Protein AF-A0A925MC62-F1 (afdb_monomer)

Sequence (345 aa):
RTHVVRLELSADTFALLRQARQVLDDEHGTSLSEDQLVAQLCHAVLDGAASGVPTGRAKFQVALTVCERCQQGWQHGAGAKVPIGKAAVERAMCDAQHIGSIDGDVPARAYQDISPSVARFVWHRDAGRCRVPGCRSSRGLELHHLVHRVDGGGHDASNIALLCSACHLSHHAGTLQITGTARQMEVVRRAHPHHRAPTSQVANTGPHVGTGHVQHEGTARAPMKEVTSPGATETTALLAHRDRARDESIARETMDHVANTGASDATAIAGGLVDLCGEATLALKQLGWRPAVAEAAARAATSALGANATLERVLVEALRRCPLPPGTASPASDRDRATQTRNHR

Foldseek 3Di:
DDDDDDDDDDPVRVVVLVVLQVVQCQQAQHRADPVRSVVQVVQVVQQVVQPDDPQLDASDDWDKDADPPPRWIWTDDPNDTHTDDPLVSLLCLFWDFDFPDPPDPDTDDTDTQQDSVLSVVQCVVQVCAALPPSHGDNTQKDKGFQQGVVNVTHNHNQRIHIHHPRQSSCCSVVQWRWHDTSVDIDIDGHDDPDPPDPPPCPPDPDDDPDPDDDDDDDDDDDDDDDDDDDDDDDDDDDDDDDDDDDDDDDDDDDDDDDDDDDDDDDDDDDDDDDPLLVVQLVVVVVVVDDSVLSNVLLVVLDVVVPDPDDSVSSNVSSVVSRDDDPPDDDPPDPPPPPPPPPDDD

pLDDT: mean 71.81, std 25.19, range [27.23, 97.81]

Secondary structure (DSSP, 8-state):
----------HHHHHHHHHHHHHHHHHHTSPPPHHHHHHHHHHHHHHHH--S---SS-SSPPPEEE-TTT--EEEEETTEEEEE-HHHHHHHHTS-EE---SSSSSPPPPEESS-HHHHHHHHHHTTTS--STT----SSEEEEESS-GGGT--S-GGGEEEEEHHHHHHHHTTSEEEEEETTEEEEEEPPP-----------------------------------PPP--------------------S-------------------S----HHHHHHHHHHHTT--HHHHHHHHHHHHHHHGGG--HHHHHHHHHHHSPPPTT---S-STTSSSSSSS---

Solvent-accessible surface area (backbone atoms only — not comparable to full-atom values): 22322 Å² total; per-residue (Å²): 112,88,82,91,83,87,82,92,67,55,74,68,58,48,51,50,51,53,52,52,48,50,56,52,20,62,34,48,61,44,84,65,52,75,68,45,47,53,49,51,56,52,29,53,53,48,49,65,71,39,88,68,78,89,73,52,61,60,67,59,83,81,58,70,49,68,41,87,86,79,62,52,29,27,38,62,54,97,93,41,76,45,73,48,39,66,57,59,48,57,59,50,60,52,62,36,69,46,50,68,60,87,88,51,100,59,84,44,82,66,48,53,80,56,48,72,68,42,38,35,49,35,38,59,76,43,67,60,27,26,68,55,88,64,30,64,38,69,49,50,58,42,56,38,50,48,45,44,64,92,78,68,34,62,70,48,53,56,30,32,41,39,26,21,52,60,60,46,49,31,33,68,70,64,39,29,46,63,41,67,33,61,88,56,65,44,76,48,76,49,80,69,80,74,81,71,68,81,77,76,80,71,80,84,74,79,87,79,89,70,88,78,78,87,79,88,82,84,88,87,84,86,84,87,83,90,83,86,80,87,84,86,84,88,85,83,87,86,88,84,88,85,82,92,84,88,89,86,85,88,90,82,90,89,87,87,88,85,84,85,84,81,90,86,84,84,90,85,91,78,77,93,71,77,59,51,44,61,52,36,21,52,53,35,39,75,74,67,41,57,66,73,55,20,48,52,19,15,48,54,20,45,69,72,53,46,97,82,57,48,60,67,57,30,41,58,49,12,58,73,60,45,80,74,68,95,83,73,79,74,99,78,70,87,80,73,75,80,75,80,82,82,83,87,130

Mean predicted aligned error: 20.32 Å

Structure (mmCIF, N/CA/C/O backbone):
data_AF-A0A925MC62-F1
#
_entry.id   AF-A0A925MC62-F1
#
loop_
_atom_site.group_PDB
_atom_site.id
_atom_site.type_symbol
_atom_site.label_atom_id
_atom_site.label_alt_id
_atom_site.label_comp_id
_atom_site.label_asym_id
_atom_site.label_entity_id
_atom_site.label_seq_id
_atom_site.pdbx_PDB_ins_code
_atom_site.Cartn_x
_atom_site.Cartn_y
_atom_site.Cartn_z
_atom_site.occupancy
_atom_site.B_iso_or_equiv
_atom_site.auth_seq_id
_atom_site.auth_comp_id
_atom_site.auth_asym_id
_atom_site.auth_atom_id
_atom_site.pdbx_PDB_model_num
ATOM 1 N N . ARG A 1 1 ? 0.341 -15.488 9.790 1.00 67.31 1 ARG A N 1
ATOM 2 C CA . ARG A 1 1 ? 0.165 -15.624 11.256 1.00 67.31 1 ARG A CA 1
ATOM 3 C C . ARG A 1 1 ? -0.453 -14.334 11.760 1.00 67.31 1 ARG A C 1
ATOM 5 O O . ARG A 1 1 ? -0.179 -13.304 11.164 1.00 67.31 1 ARG A O 1
ATOM 12 N N . THR A 1 2 ? -1.294 -14.399 12.782 1.00 80.44 2 THR A N 1
ATOM 13 C CA . THR A 1 2 ? -1.884 -13.222 13.428 1.00 80.44 2 THR A CA 1
ATOM 14 C C . THR A 1 2 ? -1.116 -12.906 14.709 1.00 80.44 2 THR A C 1
ATOM 16 O O . THR A 1 2 ? -0.583 -13.811 15.352 1.00 80.44 2 THR A O 1
ATOM 19 N N . HIS A 1 3 ? -1.049 -11.626 15.067 1.00 85.94 3 HIS A N 1
ATOM 20 C CA . HIS A 1 3 ? -0.477 -11.157 16.327 1.00 85.94 3 HIS A CA 1
ATOM 21 C C . HIS A 1 3 ? -1.593 -10.553 17.180 1.00 85.94 3 HIS A C 1
ATOM 23 O O . HIS A 1 3 ? -2.439 -9.829 16.662 1.00 85.94 3 HIS A O 1
ATOM 29 N N . VAL A 1 4 ? -1.610 -10.865 18.478 1.00 91.62 4 VAL A N 1
ATOM 30 C CA . VAL A 1 4 ? -2.573 -10.283 19.420 1.00 91.62 4 VAL A CA 1
ATOM 31 C C . VAL A 1 4 ? -1.917 -9.091 20.101 1.00 91.62 4 VAL A C 1
ATOM 33 O O . VAL A 1 4 ? -0.920 -9.253 20.801 1.00 91.62 4 VAL A O 1
ATOM 36 N N . VAL A 1 5 ? -2.495 -7.908 19.910 1.00 92.25 5 VAL A N 1
ATOM 37 C CA . VAL A 1 5 ? -2.100 -6.672 20.593 1.00 92.25 5 VAL A CA 1
ATOM 38 C C . VAL A 1 5 ? -3.200 -6.321 21.591 1.00 92.25 5 VAL A C 1
ATOM 40 O O . VAL A 1 5 ? -4.371 -6.264 21.221 1.00 92.25 5 VAL A O 1
ATOM 43 N N . ARG A 1 6 ? -2.842 -6.117 22.863 1.00 94.38 6 ARG A N 1
ATOM 44 C CA . ARG A 1 6 ? -3.762 -5.628 23.900 1.00 94.38 6 ARG A CA 1
ATOM 45 C C . ARG A 1 6 ? -3.372 -4.207 24.266 1.00 94.38 6 ARG A C 1
ATOM 47 O O . ARG A 1 6 ? -2.206 -3.955 24.553 1.00 94.38 6 ARG A O 1
ATOM 54 N N . LEU A 1 7 ? -4.350 -3.311 24.242 1.00 93.12 7 LEU A N 1
ATOM 55 C CA . LEU A 1 7 ? -4.182 -1.905 24.579 1.00 93.12 7 LEU A CA 1
ATOM 56 C C . LEU A 1 7 ? -5.097 -1.582 25.757 1.00 93.12 7 LEU A C 1
ATOM 58 O O . LEU A 1 7 ? -6.299 -1.836 25.690 1.00 93.12 7 LEU A O 1
ATOM 62 N N . GLU A 1 8 ? -4.531 -1.020 26.817 1.00 96.31 8 GLU A N 1
ATOM 63 C CA . GLU A 1 8 ? -5.298 -0.402 27.895 1.00 96.31 8 GLU A CA 1
ATOM 64 C C . GLU A 1 8 ? -5.402 1.088 27.581 1.00 96.31 8 GLU A C 1
ATOM 66 O O . GLU A 1 8 ? -4.396 1.792 27.514 1.00 96.31 8 GLU A O 1
ATOM 71 N N . LEU A 1 9 ? -6.619 1.546 27.292 1.00 96.56 9 LEU A N 1
ATOM 72 C CA . LEU A 1 9 ? -6.888 2.910 26.849 1.00 96.56 9 LEU A CA 1
ATOM 73 C C . LEU A 1 9 ? -7.711 3.638 27.906 1.00 96.56 9 LEU A C 1
ATOM 75 O O . LEU A 1 9 ? -8.645 3.073 28.478 1.00 96.56 9 LEU A O 1
ATOM 79 N N . SER A 1 10 ? -7.405 4.914 28.119 1.00 97.81 10 SER A N 1
ATOM 80 C CA . SER A 1 10 ? -8.285 5.809 28.863 1.00 97.81 10 SER A CA 1
ATOM 81 C C . SER A 1 10 ? -9.617 6.000 28.120 1.00 97.81 10 SER A C 1
ATOM 83 O O . SER A 1 10 ? -9.710 5.789 26.906 1.00 97.81 10 SER A O 1
ATOM 85 N N . ALA A 1 11 ? -10.672 6.394 28.839 1.00 97.06 11 ALA A N 1
ATOM 86 C CA . ALA A 1 11 ? -12.019 6.509 28.270 1.00 97.06 11 ALA A CA 1
ATOM 87 C C . ALA A 1 11 ? -12.104 7.518 27.107 1.00 97.06 11 ALA A C 1
ATOM 89 O O . ALA A 1 11 ? -12.778 7.263 26.109 1.00 97.06 11 ALA A O 1
ATOM 90 N N . ASP A 1 12 ? -11.388 8.636 27.209 1.00 97.31 12 ASP A N 1
ATOM 91 C CA . ASP A 1 12 ? -11.260 9.658 26.169 1.00 97.31 12 ASP A CA 1
ATOM 92 C C . ASP A 1 12 ? -10.512 9.130 24.934 1.00 97.31 12 ASP A C 1
ATOM 94 O O . ASP A 1 12 ? -10.993 9.283 23.810 1.00 97.31 12 ASP A O 1
ATOM 98 N N . THR A 1 13 ? -9.407 8.404 25.126 1.00 97.00 13 THR A N 1
ATOM 99 C CA . THR A 1 13 ? -8.671 7.768 24.019 1.00 97.00 13 THR A CA 1
ATOM 100 C C . THR A 1 13 ? -9.518 6.702 23.319 1.00 97.00 13 THR A C 1
ATOM 102 O O . THR A 1 13 ? -9.528 6.609 22.091 1.00 97.00 13 THR A O 1
ATOM 105 N N . PHE A 1 14 ? -10.285 5.916 24.077 1.00 96.38 14 PHE A N 1
ATOM 106 C CA . PHE A 1 14 ? -11.211 4.935 23.513 1.00 96.38 14 PHE A CA 1
ATOM 107 C C . PHE A 1 14 ? -12.331 5.598 22.696 1.00 96.38 14 PHE A C 1
ATOM 109 O O . PHE A 1 14 ? -12.690 5.103 21.624 1.00 96.38 14 PHE A O 1
ATOM 116 N N . ALA A 1 15 ? -12.856 6.741 23.147 1.00 95.88 15 ALA A N 1
ATOM 117 C CA . ALA A 1 15 ? -13.833 7.514 22.381 1.00 95.88 15 ALA A CA 1
ATOM 118 C C . ALA A 1 15 ? -13.247 8.014 21.048 1.00 95.88 15 ALA A C 1
ATOM 120 O O . ALA A 1 15 ? -13.898 7.876 20.008 1.00 95.88 15 ALA A O 1
ATOM 121 N N . LEU A 1 16 ? -12.003 8.507 21.052 1.00 96.81 16 LEU A N 1
ATOM 122 C CA . LEU A 1 16 ? -11.292 8.909 19.833 1.00 96.81 16 LEU A CA 1
ATOM 123 C C . LEU A 1 16 ? -11.085 7.733 18.870 1.00 96.81 16 LEU A C 1
ATOM 125 O O . LEU A 1 16 ? -11.327 7.877 17.673 1.00 96.81 16 LEU A O 1
ATOM 129 N N . LEU A 1 17 ? -10.710 6.550 19.371 1.00 95.81 17 LEU A N 1
ATOM 130 C CA . LEU A 1 17 ? -10.569 5.347 18.542 1.00 95.81 17 LEU A CA 1
ATOM 131 C C . LEU A 1 17 ? -11.886 4.988 17.834 1.00 95.81 17 LEU A C 1
ATOM 133 O O . LEU A 1 17 ? -11.882 4.657 16.647 1.00 95.81 17 LEU A O 1
ATOM 137 N N . ARG A 1 18 ? -13.025 5.097 18.530 1.00 95.62 18 ARG A N 1
ATOM 138 C CA . ARG A 1 18 ? -14.351 4.852 17.938 1.00 95.62 18 ARG A CA 1
ATOM 139 C C . ARG A 1 18 ? -14.706 5.873 16.857 1.00 95.62 18 ARG A C 1
ATOM 141 O O . ARG A 1 18 ? -15.256 5.490 15.828 1.00 95.62 18 ARG A O 1
ATOM 148 N N . GLN A 1 19 ? -14.381 7.148 17.067 1.00 94.38 19 GLN A N 1
ATOM 149 C CA . GLN A 1 19 ? -14.577 8.190 16.054 1.00 94.38 19 GLN A CA 1
ATOM 150 C C . GLN A 1 19 ? -13.697 7.944 14.822 1.00 94.38 19 GLN A C 1
ATOM 152 O O . GLN A 1 19 ? -14.189 7.997 13.697 1.00 94.38 19 GLN A O 1
ATOM 157 N N . ALA A 1 20 ? -12.420 7.607 15.025 1.00 94.31 20 ALA A N 1
ATOM 158 C CA . ALA A 1 20 ? -11.501 7.283 13.939 1.00 94.31 20 ALA A CA 1
ATOM 159 C C . ALA A 1 20 ? -11.984 6.069 13.130 1.00 94.31 20 ALA A C 1
ATOM 161 O O . ALA A 1 20 ? -11.957 6.097 11.900 1.00 94.31 20 ALA A O 1
ATOM 162 N N . ARG A 1 21 ? -12.494 5.033 13.808 1.00 95.44 21 ARG A N 1
ATOM 163 C CA . ARG A 1 21 ? -13.116 3.875 13.157 1.00 95.44 21 ARG A CA 1
ATOM 164 C C . ARG A 1 21 ? -14.296 4.279 12.280 1.00 95.44 21 ARG A C 1
ATOM 166 O O . ARG A 1 21 ? -14.333 3.857 11.133 1.00 95.44 21 ARG A O 1
ATOM 173 N N . GLN A 1 22 ? -15.213 5.104 12.787 1.00 93.56 22 GLN A N 1
ATOM 174 C CA . GLN A 1 22 ? -16.370 5.564 12.014 1.00 93.56 22 GLN A CA 1
ATOM 175 C C . GLN A 1 22 ? -15.934 6.266 10.721 1.00 93.56 22 GLN A C 1
ATOM 177 O O . GLN A 1 22 ? -16.396 5.910 9.643 1.00 93.56 22 GLN A O 1
ATOM 182 N N . VAL A 1 23 ? -14.978 7.196 10.817 1.00 93.75 23 VAL A N 1
ATOM 183 C CA . VAL A 1 23 ? -14.439 7.912 9.650 1.00 93.75 23 VAL A CA 1
ATOM 184 C C . VAL A 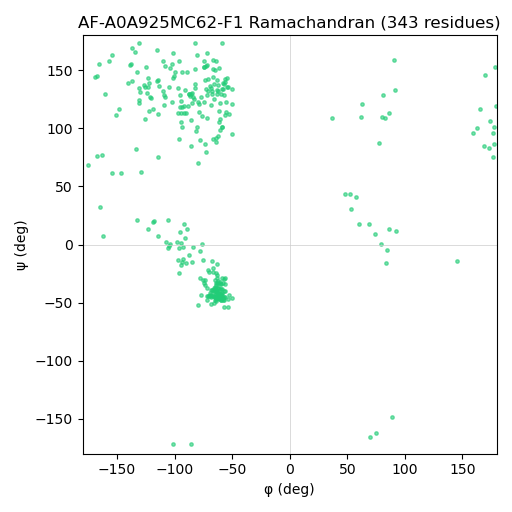1 23 ? -13.836 6.948 8.625 1.00 93.75 23 VAL A C 1
ATOM 186 O O . VAL A 1 23 ? -14.061 7.099 7.426 1.00 93.75 23 VAL A O 1
ATOM 189 N N . LEU A 1 24 ? -13.068 5.957 9.082 1.00 92.88 24 LEU A N 1
ATOM 190 C CA . LEU A 1 24 ? -12.417 4.995 8.195 1.00 92.88 24 LEU A CA 1
ATOM 191 C C . LEU A 1 24 ? -13.407 4.006 7.569 1.00 92.88 24 LEU A C 1
ATOM 193 O O . LEU A 1 24 ? -13.256 3.685 6.391 1.00 92.88 24 LEU A O 1
ATOM 197 N N . ASP A 1 25 ? -14.420 3.559 8.310 1.00 92.31 25 ASP A N 1
ATOM 198 C CA . ASP A 1 25 ? -15.496 2.712 7.787 1.00 92.31 25 ASP A CA 1
ATOM 199 C C . ASP A 1 25 ? -16.289 3.461 6.700 1.00 92.31 25 ASP A C 1
ATOM 201 O O . ASP A 1 25 ? -16.506 2.929 5.607 1.00 92.31 25 ASP A O 1
ATOM 205 N N . ASP A 1 26 ? -16.626 4.732 6.947 1.00 90.75 26 ASP A N 1
ATOM 206 C CA . ASP A 1 26 ? -17.314 5.596 5.980 1.00 90.75 26 ASP A CA 1
ATOM 207 C C . ASP A 1 26 ? -16.461 5.840 4.722 1.00 90.75 26 ASP A C 1
ATOM 209 O O . ASP A 1 26 ? -16.966 5.801 3.599 1.00 90.75 26 ASP A O 1
ATOM 213 N N . GLU A 1 27 ? -15.146 6.032 4.880 1.00 92.06 27 GLU A N 1
ATOM 214 C CA . GLU A 1 27 ? -14.201 6.172 3.765 1.00 92.06 27 GLU A CA 1
ATOM 215 C C . GLU A 1 27 ? -14.124 4.904 2.898 1.00 92.06 27 GLU A C 1
ATOM 217 O O . GLU A 1 27 ? -13.927 4.994 1.682 1.00 92.06 27 GLU A O 1
ATOM 222 N N . HIS A 1 28 ? -14.279 3.721 3.496 1.00 90.31 28 HIS A N 1
ATOM 223 C CA . HIS A 1 28 ? -14.205 2.438 2.793 1.00 90.31 28 HIS A CA 1
ATOM 224 C C . HIS A 1 28 ? -15.567 1.925 2.304 1.00 90.31 28 HIS A C 1
ATOM 226 O O . HIS A 1 28 ? -15.603 0.990 1.496 1.00 90.31 28 HIS A O 1
ATOM 232 N N . GLY A 1 29 ? -16.667 2.531 2.761 1.00 86.62 29 GLY A N 1
ATOM 233 C CA . GLY A 1 29 ? -18.036 2.132 2.436 1.00 86.62 29 GLY A CA 1
ATOM 234 C C . GLY A 1 29 ? -18.447 0.787 3.047 1.00 86.62 29 GLY A C 1
ATOM 235 O O . GLY A 1 29 ? -19.387 0.155 2.571 1.00 86.62 29 GLY A O 1
ATOM 236 N N . THR A 1 30 ? -17.715 0.309 4.055 1.00 86.38 30 THR A N 1
ATOM 237 C CA . THR A 1 30 ? -17.959 -0.951 4.768 1.00 86.38 30 THR A CA 1
ATOM 238 C C . THR A 1 30 ? -17.316 -0.881 6.143 1.00 86.38 30 THR A C 1
ATOM 240 O O . THR A 1 30 ? -16.347 -0.150 6.329 1.00 86.38 30 THR A O 1
ATOM 243 N N . SER A 1 31 ? -17.787 -1.703 7.083 1.00 89.75 31 SER A N 1
ATOM 244 C CA . SER A 1 31 ? -17.044 -1.868 8.328 1.00 89.75 31 SER A CA 1
ATOM 245 C C . SER A 1 31 ? -15.765 -2.666 8.093 1.00 89.75 31 SER A C 1
ATOM 247 O O . SER A 1 31 ? -15.802 -3.734 7.473 1.00 89.75 31 SER A O 1
ATOM 249 N N . LEU A 1 32 ? -14.642 -2.125 8.555 1.00 89.94 32 LEU A N 1
ATOM 250 C CA . LEU A 1 32 ? -13.325 -2.743 8.455 1.00 89.94 32 LEU A CA 1
ATOM 251 C C . LEU A 1 32 ? -13.176 -3.907 9.450 1.00 89.94 32 LEU A C 1
ATOM 253 O O . LEU A 1 32 ? -13.861 -3.988 10.463 1.00 89.94 32 LEU A O 1
ATOM 257 N N . SER A 1 33 ? -12.269 -4.847 9.214 1.00 90.88 33 SER A N 1
ATOM 258 C CA . SER A 1 33 ? -11.822 -5.734 10.297 1.00 90.88 33 SER A CA 1
ATOM 259 C C . SER A 1 33 ? -10.929 -4.964 11.282 1.00 90.88 33 SER A C 1
ATOM 261 O O . SER A 1 33 ? -10.420 -3.892 10.957 1.00 90.88 33 SER A O 1
ATOM 263 N N . GLU A 1 34 ? -10.690 -5.506 12.480 1.00 91.44 34 GLU A N 1
ATOM 264 C CA . GLU A 1 34 ? -9.745 -4.898 13.435 1.00 91.44 34 GLU A CA 1
ATOM 265 C C . GLU A 1 34 ? -8.337 -4.744 12.837 1.00 91.44 34 GLU A C 1
ATOM 267 O O . GLU A 1 34 ? -7.700 -3.705 12.991 1.00 91.44 34 GLU A O 1
ATOM 272 N N . ASP A 1 35 ? -7.882 -5.749 12.085 1.00 90.25 35 ASP A N 1
ATOM 273 C CA . ASP A 1 35 ? -6.605 -5.718 11.366 1.00 90.25 35 ASP A CA 1
ATOM 274 C C . ASP A 1 35 ? -6.573 -4.596 10.314 1.00 90.25 35 ASP A C 1
ATOM 276 O O . ASP A 1 35 ? -5.632 -3.804 10.264 1.00 90.25 35 ASP A O 1
ATOM 280 N N . GLN A 1 36 ? -7.648 -4.453 9.530 1.00 90.62 36 GLN A N 1
ATOM 281 C CA . GLN A 1 36 ? -7.768 -3.383 8.539 1.00 90.62 36 GLN A CA 1
ATOM 282 C C . GLN A 1 36 ? -7.830 -1.997 9.188 1.00 90.62 36 GLN A C 1
ATOM 284 O O . GLN A 1 36 ? -7.191 -1.076 8.685 1.00 90.62 36 GLN A O 1
ATOM 289 N N . LEU A 1 37 ? -8.558 -1.839 10.299 1.00 93.19 37 LEU A N 1
ATOM 290 C CA . LEU A 1 37 ? -8.608 -0.584 11.050 1.00 93.19 37 LEU A CA 1
ATOM 291 C C . LEU A 1 37 ? -7.202 -0.159 11.480 1.00 93.19 37 LEU A C 1
ATOM 293 O O . LEU A 1 37 ? -6.781 0.961 11.191 1.00 93.19 37 LEU A O 1
ATOM 297 N N . VAL A 1 38 ? -6.473 -1.054 12.151 1.00 93.50 38 VAL A N 1
ATOM 298 C CA . VAL A 1 38 ? -5.121 -0.768 12.644 1.00 93.50 38 VAL A CA 1
ATOM 299 C C . VAL A 1 38 ? -4.179 -0.458 11.482 1.00 93.50 38 VAL A C 1
ATOM 301 O O . VAL A 1 38 ? -3.448 0.530 11.544 1.00 93.50 38 VAL A O 1
ATOM 304 N N . ALA A 1 39 ? -4.245 -1.224 10.389 1.00 89.50 39 ALA A N 1
ATOM 305 C CA . ALA A 1 39 ? -3.451 -0.955 9.195 1.00 89.50 39 ALA A CA 1
ATOM 306 C C . ALA A 1 39 ? -3.719 0.451 8.632 1.00 89.50 39 ALA A C 1
ATOM 308 O O . ALA A 1 39 ? -2.774 1.184 8.346 1.00 89.50 39 ALA A O 1
ATOM 309 N N . GLN A 1 40 ? -4.986 0.868 8.521 1.00 90.00 40 GLN A N 1
ATOM 310 C CA . GLN A 1 40 ? -5.335 2.204 8.024 1.00 90.00 40 GLN A CA 1
ATOM 311 C C . GLN A 1 40 ? -4.859 3.327 8.952 1.00 90.00 40 GLN A C 1
ATOM 313 O O . GLN A 1 40 ? -4.371 4.348 8.465 1.00 90.00 40 GLN A O 1
ATOM 318 N N . LEU A 1 41 ? -4.930 3.138 10.273 1.00 91.44 41 LEU A N 1
ATOM 319 C CA . LEU A 1 41 ? -4.368 4.090 11.235 1.00 91.44 41 LEU A CA 1
ATOM 320 C C . LEU A 1 41 ? -2.849 4.232 11.054 1.00 91.44 41 LEU A C 1
ATOM 322 O O . LEU A 1 41 ? -2.342 5.351 10.972 1.00 91.44 41 LEU A O 1
ATOM 326 N N . CYS A 1 42 ? -2.124 3.118 10.917 1.00 89.38 42 CYS A N 1
ATOM 327 C CA . CYS A 1 42 ? -0.686 3.140 10.652 1.00 89.38 42 CYS A CA 1
ATOM 328 C C . CYS A 1 42 ? -0.363 3.825 9.319 1.00 89.38 42 CYS A C 1
ATOM 330 O O . CYS A 1 42 ? 0.515 4.684 9.266 1.00 89.38 42 CYS A O 1
ATOM 332 N N . HIS A 1 43 ? -1.089 3.497 8.248 1.00 85.81 43 HIS A N 1
ATOM 333 C CA . HIS A 1 43 ? -0.890 4.122 6.943 1.00 85.81 43 HIS A CA 1
ATOM 334 C C . HIS A 1 43 ? -1.166 5.620 6.962 1.00 85.81 43 HIS A C 1
ATOM 336 O O . HIS A 1 43 ? -0.423 6.362 6.334 1.00 85.81 43 HIS A O 1
ATOM 342 N N . ALA A 1 44 ? -2.163 6.090 7.714 1.00 83.81 44 ALA A N 1
ATOM 343 C CA . ALA A 1 44 ? -2.423 7.519 7.841 1.00 83.81 44 ALA A CA 1
ATOM 344 C C . ALA A 1 44 ? -1.222 8.284 8.423 1.00 83.81 44 ALA A C 1
ATOM 346 O O . ALA A 1 44 ? -0.911 9.377 7.949 1.00 83.81 44 ALA A O 1
ATOM 347 N N . VAL A 1 45 ? -0.516 7.694 9.391 1.00 83.81 45 VAL A N 1
ATOM 348 C CA . VAL A 1 45 ? 0.718 8.266 9.952 1.00 83.81 45 VAL A CA 1
ATOM 349 C C . VAL A 1 45 ? 1.872 8.171 8.951 1.00 83.81 45 VAL A C 1
ATOM 351 O O . VAL A 1 45 ? 2.550 9.166 8.695 1.00 83.81 45 VAL A O 1
ATOM 354 N N . LEU A 1 46 ? 2.078 6.996 8.349 1.00 80.75 46 LEU A N 1
ATOM 355 C CA . LEU A 1 46 ? 3.182 6.752 7.414 1.00 80.75 46 LEU A CA 1
ATOM 356 C C . LEU A 1 46 ? 3.066 7.592 6.130 1.00 80.75 46 LEU A C 1
ATOM 358 O O . LEU A 1 46 ? 4.068 8.096 5.631 1.00 80.75 46 LEU A O 1
ATOM 362 N N . ASP A 1 47 ? 1.850 7.799 5.624 1.00 73.75 47 ASP A N 1
ATOM 363 C CA . ASP A 1 47 ? 1.576 8.656 4.466 1.00 73.75 47 ASP A CA 1
ATOM 364 C C . ASP A 1 47 ? 1.699 10.147 4.784 1.00 73.75 47 ASP A C 1
ATOM 366 O O . ASP A 1 47 ? 1.997 10.936 3.885 1.00 73.75 47 ASP A O 1
ATOM 370 N N . GLY A 1 48 ? 1.414 10.542 6.028 1.00 67.31 48 GLY A N 1
ATOM 371 C CA . GLY A 1 48 ? 1.528 11.924 6.495 1.00 67.31 48 GLY A CA 1
ATOM 372 C C . GLY A 1 48 ? 2.975 12.357 6.731 1.00 67.31 48 GLY A C 1
ATOM 373 O O . GLY A 1 48 ? 3.306 13.518 6.514 1.00 67.31 48 GLY A O 1
ATOM 374 N N . ALA A 1 49 ? 3.851 11.425 7.116 1.00 59.62 49 ALA A N 1
ATOM 375 C CA . ALA A 1 49 ? 5.281 11.681 7.293 1.00 59.62 49 ALA A CA 1
ATOM 376 C C . ALA A 1 49 ? 6.031 11.901 5.960 1.00 59.62 49 ALA A C 1
ATOM 378 O O . ALA A 1 49 ? 7.095 12.519 5.934 1.00 59.62 49 ALA A O 1
ATOM 379 N N . ALA A 1 50 ? 5.485 11.412 4.844 1.00 58.06 50 ALA A N 1
ATOM 380 C CA . ALA A 1 50 ? 6.081 11.536 3.519 1.00 58.06 50 ALA A CA 1
ATOM 381 C C . ALA A 1 50 ? 5.689 12.864 2.841 1.00 58.06 50 ALA A C 1
ATOM 383 O O . ALA A 1 50 ? 4.743 12.939 2.053 1.00 58.06 50 ALA A O 1
ATOM 384 N N . SER A 1 51 ? 6.433 13.930 3.136 1.00 51.19 51 SER A N 1
ATOM 385 C CA . SER A 1 51 ? 6.265 15.254 2.521 1.00 51.19 51 SER A CA 1
ATOM 386 C C . SER A 1 51 ? 6.784 15.274 1.074 1.00 51.19 51 SER A C 1
ATOM 388 O O . SER A 1 51 ? 7.936 15.619 0.827 1.00 51.19 51 SER A O 1
ATOM 390 N N . GLY A 1 52 ? 5.959 14.896 0.091 1.00 55.81 52 GLY A N 1
ATOM 391 C CA . GLY A 1 52 ? 6.347 14.961 -1.324 1.00 55.81 52 GLY A CA 1
ATOM 392 C C . GLY A 1 52 ? 5.197 14.826 -2.326 1.00 55.81 52 GLY A C 1
ATOM 393 O O . GLY A 1 52 ? 4.154 14.241 -2.036 1.00 55.81 52 GLY A O 1
ATOM 394 N N . VAL A 1 53 ? 5.405 15.378 -3.528 1.00 55.91 53 VAL A N 1
ATOM 395 C CA . VAL A 1 53 ? 4.516 15.244 -4.700 1.00 55.91 53 VAL A CA 1
ATOM 396 C C . VAL A 1 53 ? 4.306 13.754 -5.024 1.00 55.91 53 VAL A C 1
ATOM 398 O O . VAL A 1 53 ? 5.270 12.994 -4.919 1.00 55.91 53 VAL A O 1
ATOM 401 N N . PRO A 1 54 ? 3.106 13.302 -5.448 1.00 57.66 54 PRO A N 1
ATOM 402 C CA . PRO A 1 54 ? 2.882 11.911 -5.839 1.00 57.66 54 PRO A CA 1
ATOM 403 C C . PRO A 1 54 ? 3.818 11.512 -6.990 1.00 57.66 54 PRO A C 1
ATOM 405 O O . PRO A 1 54 ? 3.594 11.856 -8.146 1.00 57.66 54 PRO A O 1
ATOM 408 N N . THR A 1 55 ? 4.899 10.794 -6.683 1.00 58.72 55 THR A N 1
ATOM 409 C CA . THR A 1 55 ? 5.914 10.395 -7.678 1.00 58.72 55 THR A CA 1
ATOM 410 C C . THR A 1 55 ? 5.531 9.126 -8.445 1.00 58.72 55 THR A C 1
ATOM 412 O O . THR A 1 55 ? 6.270 8.679 -9.325 1.00 58.72 55 THR A O 1
ATOM 415 N N . GLY A 1 56 ? 4.386 8.525 -8.105 1.00 57.66 56 GLY A N 1
ATOM 416 C CA . GLY A 1 56 ? 3.999 7.183 -8.531 1.00 57.66 56 GLY A CA 1
ATOM 417 C C . GLY A 1 56 ? 4.672 6.062 -7.731 1.00 57.66 56 GLY A C 1
ATOM 418 O O . GLY A 1 56 ? 4.409 4.895 -8.005 1.00 57.66 56 GLY A O 1
ATOM 419 N N . ARG A 1 57 ? 5.521 6.396 -6.747 1.00 54.47 57 ARG A N 1
ATOM 420 C CA . ARG A 1 57 ? 6.025 5.459 -5.733 1.00 54.47 57 ARG A CA 1
ATOM 421 C C . ARG A 1 57 ? 5.139 5.522 -4.487 1.00 54.47 57 ARG A C 1
ATOM 423 O O . ARG A 1 57 ? 4.620 6.592 -4.164 1.00 54.47 57 ARG A O 1
ATOM 430 N N . ALA A 1 58 ? 5.004 4.398 -3.780 1.00 56.12 58 ALA A N 1
ATOM 431 C CA . ALA A 1 58 ? 4.410 4.376 -2.447 1.00 56.12 58 ALA A CA 1
ATOM 432 C C . ALA A 1 58 ? 5.128 5.394 -1.540 1.00 56.12 58 ALA A C 1
ATOM 434 O O . ALA A 1 58 ? 6.357 5.497 -1.564 1.00 56.12 58 ALA A O 1
ATOM 435 N N . LYS A 1 59 ? 4.354 6.174 -0.777 1.00 56.81 59 LYS A N 1
ATOM 436 C CA . LYS A 1 59 ? 4.854 7.263 0.082 1.00 56.81 59 LYS A CA 1
ATOM 437 C C . LYS A 1 59 ? 5.828 6.774 1.155 1.00 56.81 59 LYS A C 1
ATOM 439 O O . LYS A 1 59 ? 6.771 7.478 1.501 1.00 56.81 59 LYS A O 1
ATOM 444 N N . PHE A 1 60 ? 5.626 5.549 1.625 1.00 60.44 60 PHE A N 1
ATOM 445 C CA . PHE A 1 60 ? 6.550 4.803 2.463 1.00 60.44 60 PHE A CA 1
ATOM 446 C C . PHE A 1 60 ? 6.873 3.480 1.753 1.00 60.44 60 PHE A C 1
ATOM 448 O O . PHE A 1 60 ? 5.986 2.827 1.204 1.00 60.44 60 PHE A O 1
ATOM 455 N N . GLN A 1 61 ? 8.148 3.091 1.725 1.00 68.50 61 GLN A N 1
ATOM 456 C CA . GLN A 1 61 ? 8.571 1.810 1.158 1.00 68.50 61 GLN A CA 1
ATOM 457 C C . GLN A 1 61 ? 8.663 0.771 2.272 1.00 68.50 61 GLN A C 1
ATOM 459 O O . GLN A 1 61 ? 9.386 0.961 3.250 1.00 68.50 61 GLN A O 1
ATOM 464 N N . VAL A 1 62 ? 7.934 -0.332 2.122 1.00 79.00 62 VAL A N 1
ATOM 465 C CA . VAL A 1 62 ? 8.047 -1.484 3.017 1.00 79.00 62 VAL A CA 1
ATOM 466 C C . VAL A 1 62 ? 9.074 -2.443 2.428 1.00 79.00 62 VAL A C 1
ATOM 468 O O . VAL A 1 62 ? 8.895 -2.946 1.322 1.00 79.00 62 VAL A O 1
ATOM 471 N N . ALA A 1 63 ? 10.153 -2.702 3.164 1.00 85.94 63 ALA A N 1
ATOM 472 C CA . ALA A 1 63 ? 11.140 -3.699 2.771 1.00 85.94 63 ALA A CA 1
ATOM 473 C C . ALA A 1 63 ? 10.676 -5.094 3.203 1.00 85.94 63 ALA A C 1
ATOM 475 O O . ALA A 1 63 ? 10.411 -5.331 4.389 1.00 85.94 63 ALA A O 1
ATOM 476 N N . LEU A 1 64 ? 10.621 -6.019 2.244 1.00 90.62 64 LEU A N 1
ATOM 477 C CA . LEU A 1 64 ? 10.375 -7.434 2.488 1.00 90.62 64 LEU A CA 1
ATOM 478 C C . LEU A 1 64 ? 11.594 -8.264 2.101 1.00 90.62 64 LEU A C 1
ATOM 480 O O . LEU A 1 64 ? 12.228 -8.027 1.077 1.00 90.62 64 LEU A O 1
ATOM 484 N N . THR A 1 65 ? 11.884 -9.278 2.904 1.00 91.69 65 THR A N 1
ATOM 485 C CA . THR A 1 65 ? 12.832 -10.340 2.562 1.00 91.69 65 THR A CA 1
ATOM 486 C C . THR A 1 65 ? 12.041 -11.617 2.333 1.00 91.69 65 THR A C 1
ATOM 488 O O . THR A 1 65 ? 11.197 -11.953 3.159 1.00 91.69 65 THR A O 1
ATOM 491 N N . VAL A 1 66 ? 12.297 -12.335 1.240 1.00 92.50 66 VAL A N 1
ATOM 492 C CA . VAL A 1 66 ? 11.627 -13.606 0.930 1.00 92.50 66 VAL A CA 1
ATOM 493 C C . VAL A 1 66 ? 12.679 -14.689 0.739 1.00 92.50 66 VAL A C 1
ATOM 495 O O . VAL A 1 66 ? 13.644 -14.493 0.009 1.00 92.50 66 VAL A O 1
ATOM 498 N N . CYS A 1 67 ? 12.513 -15.829 1.409 1.00 90.31 67 CYS A N 1
ATOM 499 C CA . CYS A 1 67 ? 13.396 -16.975 1.223 1.00 90.31 67 CYS A CA 1
ATOM 500 C C . CYS A 1 67 ? 13.092 -17.651 -0.115 1.00 90.31 67 CYS A C 1
ATOM 502 O O . CYS A 1 67 ? 11.983 -18.138 -0.320 1.00 90.31 67 CYS A O 1
ATOM 504 N N . GLU A 1 68 ? 14.089 -17.775 -0.987 1.00 86.69 68 GLU A N 1
ATOM 505 C CA . GLU A 1 68 ? 13.915 -18.397 -2.305 1.00 86.69 68 GLU A CA 1
ATOM 506 C C . GLU A 1 68 ? 13.492 -19.873 -2.224 1.00 86.69 68 GLU A C 1
ATOM 508 O O . GLU A 1 68 ? 12.740 -20.353 -3.069 1.00 86.69 68 GLU A O 1
ATOM 513 N N . ARG A 1 69 ? 13.918 -20.592 -1.176 1.00 88.62 69 ARG A N 1
ATOM 514 C CA . ARG A 1 69 ? 13.662 -22.035 -1.031 1.00 88.62 69 ARG A CA 1
ATOM 515 C C . ARG A 1 69 ? 12.258 -22.350 -0.531 1.00 88.62 69 ARG A C 1
ATOM 517 O O . ARG A 1 69 ? 11.573 -23.181 -1.112 1.00 88.62 69 ARG A O 1
ATOM 524 N N . CYS A 1 70 ? 11.845 -21.730 0.574 1.00 90.94 70 CYS A N 1
ATOM 525 C CA . CYS A 1 70 ? 10.567 -22.039 1.224 1.00 90.94 70 CYS A CA 1
ATOM 526 C C . CYS A 1 70 ? 9.489 -20.969 1.010 1.00 90.94 70 CYS A C 1
ATOM 528 O O . CYS A 1 70 ? 8.369 -21.150 1.479 1.00 90.94 70 CYS A O 1
ATOM 530 N N . GLN A 1 71 ? 9.816 -19.861 0.332 1.00 89.75 71 GLN A N 1
ATOM 531 C CA . GLN A 1 71 ? 8.909 -18.742 0.040 1.00 89.75 71 GLN A CA 1
ATOM 532 C C . GLN A 1 71 ? 8.324 -18.054 1.290 1.00 89.75 71 GLN A C 1
ATOM 534 O O . GLN A 1 71 ? 7.352 -17.303 1.209 1.00 89.75 71 GLN A O 1
ATOM 539 N N . GLN A 1 72 ? 8.927 -18.265 2.466 1.00 92.62 72 GLN A N 1
ATOM 540 C CA . GLN A 1 72 ? 8.606 -17.505 3.674 1.00 92.62 72 GLN A CA 1
ATOM 541 C C . GLN A 1 72 ? 9.052 -16.050 3.495 1.00 92.62 72 GLN A C 1
ATOM 543 O O . GLN A 1 72 ? 10.187 -15.796 3.097 1.00 92.62 72 GLN A O 1
ATOM 548 N N . GLY A 1 73 ? 8.167 -15.105 3.817 1.00 93.00 73 GLY A N 1
ATOM 549 C CA . GLY A 1 73 ? 8.468 -13.675 3.812 1.00 93.00 73 GLY A CA 1
ATOM 550 C C . GLY A 1 73 ? 8.669 -13.100 5.213 1.00 93.00 73 GLY A C 1
ATOM 551 O O . GLY A 1 73 ? 8.046 -13.556 6.174 1.00 93.00 73 GLY A O 1
ATOM 552 N N . TRP A 1 74 ? 9.474 -12.050 5.324 1.00 94.31 74 TRP A N 1
ATOM 553 C CA . TRP A 1 74 ? 9.631 -11.230 6.522 1.00 94.31 74 TRP A CA 1
ATOM 554 C C . TRP A 1 74 ? 9.506 -9.758 6.160 1.00 94.31 74 TRP A C 1
ATOM 556 O O . TRP A 1 74 ? 10.127 -9.303 5.203 1.00 94.31 74 TRP A O 1
ATOM 566 N N . GLN A 1 75 ? 8.741 -9.019 6.954 1.00 92.19 75 GLN A N 1
ATOM 567 C CA . GLN A 1 75 ? 8.667 -7.568 6.886 1.00 92.19 75 GLN A CA 1
ATOM 568 C C . GLN A 1 75 ? 9.593 -6.955 7.929 1.00 92.19 75 GLN A C 1
ATOM 570 O O . GLN A 1 75 ? 9.599 -7.378 9.086 1.00 92.19 75 GLN A O 1
ATOM 575 N N . HIS A 1 76 ? 10.359 -5.944 7.531 1.00 88.44 76 HIS A N 1
ATOM 576 C CA . HIS A 1 76 ? 11.165 -5.161 8.464 1.00 88.44 76 HIS A CA 1
ATOM 577 C C . HIS A 1 76 ? 10.316 -4.045 9.077 1.00 88.44 76 HIS A C 1
ATOM 579 O O . HIS A 1 76 ? 9.648 -3.303 8.359 1.00 88.44 76 HIS A O 1
ATOM 585 N N . GLY A 1 77 ? 10.346 -3.914 10.401 1.00 83.62 77 GLY A N 1
ATOM 586 C CA . GLY A 1 77 ? 9.644 -2.861 11.132 1.00 83.62 77 GLY A CA 1
ATOM 587 C C . GLY A 1 77 ? 10.412 -2.471 12.387 1.00 83.62 77 GLY A C 1
ATOM 588 O O . GLY A 1 77 ? 10.603 -3.305 13.266 1.00 83.62 77 GLY A O 1
ATOM 589 N N . ALA A 1 78 ? 10.874 -1.217 12.454 1.00 83.00 78 ALA A N 1
ATOM 590 C CA . ALA A 1 78 ? 11.606 -0.656 13.598 1.00 83.00 78 ALA A CA 1
ATOM 591 C C . ALA A 1 78 ? 12.757 -1.553 14.120 1.00 83.00 78 ALA A C 1
ATOM 593 O O . ALA A 1 78 ? 12.909 -1.753 15.321 1.00 83.00 78 ALA A O 1
ATOM 594 N N . GLY A 1 79 ? 13.554 -2.128 13.212 1.00 83.50 79 GLY A N 1
ATOM 595 C CA . GLY A 1 79 ? 14.685 -3.005 13.553 1.00 83.50 79 GLY A CA 1
ATOM 596 C C . GLY A 1 79 ? 14.326 -4.476 13.803 1.00 83.50 79 GLY A C 1
ATOM 597 O O . GLY A 1 79 ? 15.224 -5.300 13.954 1.00 83.50 79 GLY A O 1
ATOM 598 N N . ALA A 1 80 ? 13.041 -4.840 13.791 1.00 86.38 80 ALA A N 1
ATOM 599 C CA . ALA A 1 80 ? 12.589 -6.223 13.903 1.00 86.38 80 ALA A CA 1
ATOM 600 C C . ALA A 1 80 ? 12.211 -6.818 12.535 1.00 86.38 80 ALA A C 1
ATOM 602 O O . ALA A 1 80 ? 11.644 -6.136 11.680 1.00 86.38 80 ALA A O 1
ATOM 603 N N . LYS A 1 81 ? 12.474 -8.120 12.350 1.00 89.12 81 LYS A N 1
ATOM 604 C CA . LYS A 1 81 ? 11.961 -8.919 11.224 1.00 89.12 81 LYS A CA 1
ATOM 605 C C . LYS A 1 81 ? 10.718 -9.685 11.673 1.00 89.12 81 LYS A C 1
ATOM 607 O O . LYS A 1 81 ? 10.817 -10.602 12.487 1.00 89.12 81 LYS A O 1
ATOM 612 N N . VAL A 1 82 ? 9.558 -9.345 11.122 1.00 91.44 82 VAL A N 1
ATOM 613 C CA . VAL A 1 82 ? 8.278 -9.991 11.440 1.00 91.44 82 VAL A CA 1
ATOM 614 C C . VAL A 1 82 ? 7.908 -10.967 10.320 1.00 91.44 82 VAL A C 1
ATOM 616 O O . VAL A 1 82 ? 7.817 -10.542 9.168 1.00 91.44 82 VAL A O 1
ATOM 619 N N . PRO A 1 83 ? 7.698 -12.268 10.597 1.00 91.88 83 PRO A N 1
ATOM 620 C CA . PRO A 1 83 ? 7.299 -13.223 9.567 1.00 91.88 83 PRO A CA 1
ATOM 621 C C . PRO A 1 83 ? 5.881 -12.923 9.062 1.00 91.88 83 PRO A C 1
ATOM 623 O O . PRO A 1 83 ? 4.938 -12.834 9.849 1.00 91.88 83 PRO A O 1
ATOM 626 N N . ILE A 1 84 ? 5.714 -12.832 7.744 1.00 90.81 84 ILE A N 1
ATOM 627 C CA . ILE A 1 84 ? 4.430 -12.536 7.092 1.00 90.81 84 ILE A CA 1
ATOM 628 C C . ILE A 1 84 ? 3.874 -13.754 6.341 1.00 90.81 84 ILE A C 1
ATOM 630 O O . ILE A 1 84 ? 4.586 -14.711 6.038 1.00 90.81 84 ILE A O 1
ATOM 634 N N . GLY A 1 85 ? 2.560 -13.758 6.105 1.00 86.12 85 GLY A N 1
ATOM 635 C CA . GLY A 1 85 ? 1.877 -14.841 5.389 1.00 86.12 85 GLY A CA 1
ATOM 636 C C . GLY A 1 85 ? 2.020 -14.742 3.868 1.00 86.12 85 GLY A C 1
ATOM 637 O O . GLY A 1 85 ? 2.309 -13.672 3.341 1.00 86.12 85 GLY A O 1
ATOM 638 N N . LYS A 1 86 ? 1.735 -15.844 3.160 1.00 84.31 86 LYS A N 1
ATOM 639 C CA . LYS A 1 86 ? 1.826 -15.932 1.691 1.00 84.31 86 LYS A CA 1
ATOM 640 C C . LYS A 1 86 ? 1.033 -14.834 0.974 1.00 84.31 86 LYS A C 1
ATOM 642 O O . LYS A 1 86 ? 1.597 -14.153 0.135 1.00 84.31 86 LYS A O 1
ATOM 647 N N . ALA A 1 87 ? -0.215 -14.589 1.380 1.00 82.06 87 ALA A N 1
ATOM 648 C CA . ALA A 1 87 ? -1.048 -13.537 0.789 1.00 82.06 87 ALA A CA 1
ATOM 649 C C . ALA A 1 87 ? -0.426 -12.133 0.921 1.00 82.06 87 ALA A C 1
ATOM 651 O O . ALA A 1 87 ? -0.564 -11.311 0.024 1.00 82.06 87 ALA A O 1
ATOM 652 N N . ALA A 1 88 ? 0.294 -11.854 2.015 1.00 86.44 88 ALA A N 1
ATOM 653 C CA . ALA A 1 88 ? 0.990 -10.580 2.191 1.00 86.44 88 ALA A CA 1
ATOM 654 C C . ALA A 1 88 ? 2.241 -10.479 1.304 1.00 86.44 88 ALA A C 1
ATOM 656 O O . ALA A 1 88 ? 2.530 -9.397 0.803 1.00 86.44 88 ALA A O 1
ATOM 657 N N . VAL A 1 89 ? 2.948 -11.596 1.090 1.00 88.88 89 VAL A N 1
ATOM 658 C CA . VAL A 1 89 ? 4.061 -11.676 0.131 1.00 88.88 89 VAL A CA 1
ATOM 659 C C . VAL A 1 89 ? 3.546 -11.485 -1.296 1.00 88.88 89 VAL A C 1
ATOM 661 O O . VAL A 1 89 ? 4.061 -10.635 -2.006 1.00 88.88 89 VAL A O 1
ATOM 664 N N . GLU A 1 90 ? 2.502 -12.212 -1.700 1.00 86.62 90 GLU A N 1
ATOM 665 C CA . GLU A 1 90 ? 1.888 -12.111 -3.033 1.00 86.62 90 GLU A CA 1
ATOM 666 C C . GLU A 1 90 ? 1.397 -10.690 -3.327 1.00 86.62 90 GLU A C 1
ATOM 668 O O . GLU A 1 90 ? 1.720 -10.146 -4.378 1.00 86.62 90 GLU A O 1
ATOM 673 N N . ARG A 1 91 ? 0.703 -10.067 -2.366 1.00 88.25 91 ARG A N 1
ATOM 674 C CA . ARG A 1 91 ? 0.260 -8.668 -2.439 1.00 88.25 91 ARG A CA 1
ATOM 675 C C . ARG A 1 91 ? 1.424 -7.706 -2.664 1.00 88.25 91 ARG A C 1
ATOM 677 O O . ARG A 1 91 ? 1.343 -6.814 -3.497 1.00 88.25 91 ARG A O 1
ATOM 684 N N . ALA A 1 92 ? 2.518 -7.889 -1.928 1.00 88.38 92 ALA A N 1
ATOM 685 C CA . ALA A 1 92 ? 3.685 -7.028 -2.063 1.00 88.38 92 ALA A CA 1
ATOM 686 C C . ALA A 1 92 ? 4.431 -7.226 -3.390 1.00 88.38 92 ALA A C 1
ATOM 688 O O . ALA A 1 92 ? 5.114 -6.315 -3.840 1.00 88.38 92 ALA A O 1
ATOM 689 N N . MET A 1 93 ? 4.300 -8.392 -4.029 1.00 88.56 93 MET A N 1
ATOM 690 C CA . MET A 1 93 ? 4.908 -8.660 -5.336 1.00 88.56 93 MET A CA 1
ATOM 691 C C . MET A 1 93 ? 4.175 -7.978 -6.499 1.00 88.56 93 MET A C 1
ATOM 693 O O . MET A 1 93 ? 4.735 -7.902 -7.590 1.00 88.56 93 MET A O 1
ATOM 697 N N . CYS A 1 94 ? 2.956 -7.466 -6.299 1.00 88.00 94 CYS A N 1
ATOM 698 C CA . CYS A 1 94 ? 2.199 -6.780 -7.351 1.00 88.00 94 CYS A CA 1
ATOM 699 C C . CYS A 1 94 ? 2.902 -5.510 -7.854 1.00 88.00 94 CYS A C 1
ATOM 701 O O . CYS A 1 94 ? 2.900 -5.242 -9.056 1.00 88.00 94 CYS A O 1
ATOM 703 N N . ASP A 1 95 ? 3.555 -4.762 -6.967 1.00 87.12 95 ASP A N 1
ATOM 704 C CA . ASP A 1 95 ? 4.245 -3.512 -7.296 1.00 87.12 95 ASP A CA 1
ATOM 705 C C . ASP A 1 95 ? 5.665 -3.418 -6.722 1.00 87.12 95 ASP A C 1
ATOM 707 O O . ASP A 1 95 ? 6.247 -2.332 -6.624 1.00 87.12 95 ASP A O 1
ATOM 711 N N . ALA A 1 96 ? 6.255 -4.576 -6.408 1.00 88.44 96 ALA A N 1
ATOM 712 C CA . ALA A 1 96 ? 7.600 -4.677 -5.869 1.00 88.44 96 ALA A CA 1
ATOM 713 C C . ALA A 1 96 ? 8.661 -4.058 -6.790 1.00 88.44 96 ALA A C 1
ATOM 715 O O . ALA A 1 96 ? 8.715 -4.280 -8.005 1.00 88.44 96 ALA A O 1
ATOM 716 N N . GLN A 1 97 ? 9.599 -3.360 -6.153 1.00 89.81 97 GLN A N 1
ATOM 717 C CA . GLN A 1 97 ? 10.931 -3.162 -6.700 1.00 89.81 97 GLN A CA 1
ATOM 718 C C . GLN A 1 97 ? 11.834 -4.284 -6.174 1.00 89.81 97 GLN A C 1
ATOM 720 O O . GLN A 1 97 ? 12.134 -4.350 -4.983 1.00 89.81 97 GLN A O 1
ATOM 725 N N . HIS A 1 98 ? 12.287 -5.155 -7.067 1.00 90.31 98 HIS A N 1
ATOM 726 C CA . HIS A 1 98 ? 13.176 -6.270 -6.759 1.00 90.31 98 HIS A CA 1
ATOM 727 C C . HIS A 1 98 ? 14.611 -5.768 -6.639 1.00 90.31 98 HIS A C 1
ATOM 729 O O . HIS A 1 98 ? 15.132 -5.194 -7.593 1.00 90.31 98 HIS A O 1
ATOM 735 N N . ILE A 1 99 ? 15.255 -5.989 -5.491 1.00 89.56 99 ILE A N 1
ATOM 736 C CA . ILE A 1 99 ? 16.651 -5.580 -5.221 1.00 89.56 99 ILE A CA 1
ATOM 737 C C . ILE A 1 99 ? 17.652 -6.747 -5.268 1.00 89.56 99 ILE A C 1
ATOM 739 O O . ILE A 1 99 ? 18.846 -6.539 -5.079 1.00 89.56 99 ILE A O 1
ATOM 743 N N . GLY A 1 100 ? 17.170 -7.962 -5.552 1.00 87.38 100 GLY A N 1
ATOM 744 C CA . GLY A 1 100 ? 17.963 -9.193 -5.555 1.00 87.38 100 GLY A CA 1
ATOM 745 C C . GLY A 1 100 ? 18.296 -9.713 -4.155 1.00 87.38 100 GLY A C 1
ATOM 746 O O . GLY A 1 100 ? 17.638 -9.358 -3.175 1.00 87.38 100 GLY A O 1
ATOM 747 N N . SER A 1 101 ? 19.297 -10.593 -4.078 1.00 87.69 101 SER A N 1
ATOM 748 C CA . SER A 1 101 ? 19.730 -11.194 -2.813 1.00 87.69 101 SER A CA 1
ATOM 749 C C . SER A 1 101 ? 20.449 -10.172 -1.935 1.00 87.69 101 SER A C 1
ATOM 751 O O . SER A 1 101 ? 21.355 -9.478 -2.392 1.00 87.69 101 SER A O 1
ATOM 753 N N . ILE A 1 102 ? 20.058 -10.118 -0.662 1.00 85.81 102 ILE A N 1
ATOM 754 C CA . ILE A 1 102 ? 20.732 -9.314 0.368 1.00 85.81 102 ILE A CA 1
ATOM 755 C C . ILE A 1 102 ? 21.928 -10.040 0.994 1.00 85.81 102 ILE A C 1
ATOM 757 O O . ILE A 1 102 ? 22.733 -9.406 1.665 1.00 85.81 102 ILE A O 1
ATOM 761 N N . ASP A 1 103 ? 22.028 -11.354 0.779 1.00 85.56 103 ASP A N 1
ATOM 762 C CA . ASP A 1 103 ? 23.097 -12.202 1.314 1.00 85.56 103 ASP A CA 1
ATOM 763 C C . ASP A 1 103 ? 24.248 -12.376 0.303 1.00 85.56 103 ASP A C 1
ATOM 765 O O . ASP A 1 103 ? 25.189 -13.124 0.553 1.00 85.56 103 AS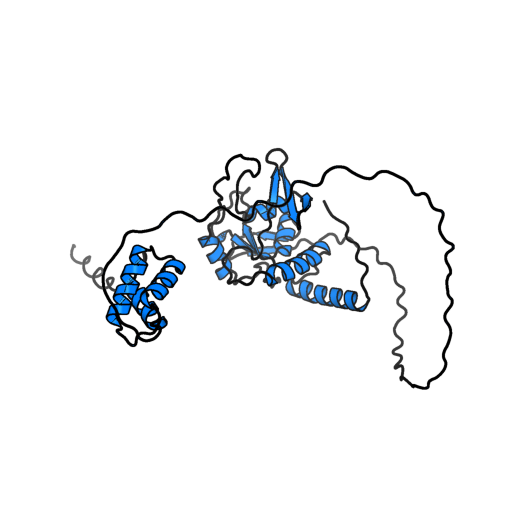P A O 1
ATOM 769 N N . GLY A 1 104 ? 24.156 -11.740 -0.872 1.00 82.81 104 GLY A N 1
ATOM 770 C CA . GLY A 1 104 ? 25.195 -11.783 -1.898 1.00 82.81 104 GLY A CA 1
ATOM 771 C C . GLY A 1 104 ? 26.321 -10.781 -1.640 1.00 82.81 104 GLY A C 1
ATOM 772 O O . GLY A 1 104 ? 26.090 -9.698 -1.109 1.00 82.81 104 GLY A O 1
ATOM 773 N N . ASP A 1 105 ? 27.530 -11.111 -2.100 1.00 86.50 105 ASP A N 1
ATOM 774 C CA . ASP A 1 105 ? 28.718 -10.255 -1.944 1.00 86.50 105 ASP A CA 1
ATOM 775 C C . ASP A 1 105 ? 28.631 -8.939 -2.738 1.00 86.50 105 ASP A C 1
ATOM 777 O O . ASP A 1 105 ? 29.341 -7.975 -2.450 1.00 86.50 105 ASP A O 1
ATOM 781 N N . VAL A 1 106 ? 27.767 -8.894 -3.760 1.00 87.69 106 VAL A N 1
ATOM 782 C CA . VAL A 1 106 ? 27.584 -7.737 -4.642 1.00 87.69 106 VAL A CA 1
ATOM 783 C C . VAL A 1 106 ? 26.095 -7.400 -4.758 1.00 87.69 106 VAL A C 1
ATOM 785 O O . VAL A 1 106 ? 25.296 -8.291 -5.062 1.00 87.69 106 VAL A O 1
ATOM 788 N N . PRO A 1 107 ? 25.701 -6.122 -4.591 1.00 86.50 107 PRO A N 1
ATOM 789 C CA . PRO A 1 107 ? 24.321 -5.698 -4.789 1.00 86.50 107 PRO A CA 1
ATOM 790 C C . PRO A 1 107 ? 23.845 -5.973 -6.218 1.00 86.50 107 PRO A C 1
ATOM 792 O O . PRO A 1 107 ? 24.486 -5.568 -7.193 1.00 86.50 107 PRO A O 1
ATOM 795 N N . ALA A 1 108 ? 22.685 -6.613 -6.356 1.00 88.62 108 ALA A N 1
ATOM 796 C CA . ALA A 1 108 ? 22.059 -6.776 -7.659 1.00 88.62 108 ALA A CA 1
ATOM 797 C C . ALA A 1 108 ? 21.470 -5.447 -8.153 1.00 88.62 108 ALA A C 1
ATOM 799 O O . ALA A 1 108 ? 21.063 -4.572 -7.383 1.00 88.62 108 ALA A O 1
ATOM 800 N N . ARG A 1 109 ? 21.373 -5.301 -9.477 1.00 88.75 109 ARG A N 1
ATOM 801 C CA . ARG A 1 109 ? 20.677 -4.157 -10.064 1.00 88.75 109 ARG A CA 1
ATOM 802 C C . ARG A 1 109 ? 19.185 -4.275 -9.779 1.00 88.75 109 ARG A C 1
ATOM 804 O O . ARG A 1 109 ? 18.537 -5.209 -10.246 1.00 88.75 109 ARG A O 1
ATOM 811 N N . ALA A 1 110 ? 18.640 -3.279 -9.089 1.00 89.19 110 ALA A N 1
ATOM 812 C CA . ALA A 1 110 ? 17.217 -3.255 -8.814 1.00 89.19 110 ALA A CA 1
ATOM 813 C C . ALA A 1 110 ? 16.388 -3.092 -10.100 1.00 89.19 110 ALA A C 1
ATOM 815 O O . ALA A 1 110 ? 16.713 -2.263 -10.958 1.00 89.19 110 ALA A O 1
ATOM 816 N N . TYR A 1 111 ? 15.288 -3.833 -10.203 1.00 89.31 111 TYR A N 1
ATOM 817 C CA . TYR A 1 111 ? 14.312 -3.712 -11.286 1.00 89.31 111 TYR A CA 1
ATOM 818 C C . TYR A 1 111 ? 12.886 -3.711 -10.730 1.00 89.31 111 TYR A C 1
ATOM 820 O O . TYR A 1 111 ? 12.659 -4.006 -9.563 1.00 89.31 111 TYR A O 1
ATOM 828 N N . GLN A 1 112 ? 11.923 -3.314 -11.551 1.00 90.25 112 GLN A N 1
ATOM 829 C CA . GLN A 1 112 ? 10.506 -3.313 -11.201 1.00 90.25 112 GLN A CA 1
ATOM 830 C C . GLN A 1 112 ? 9.719 -3.844 -12.391 1.00 90.25 112 GLN A C 1
ATOM 832 O O . GLN A 1 112 ? 10.049 -3.540 -13.539 1.00 90.25 112 GLN A O 1
ATOM 837 N N . ASP A 1 113 ? 8.701 -4.637 -12.094 1.00 88.88 113 ASP A N 1
ATOM 838 C CA . ASP A 1 113 ? 7.818 -5.246 -13.081 1.00 88.88 113 ASP A CA 1
ATOM 839 C C . ASP A 1 113 ? 6.942 -4.191 -13.783 1.00 88.88 113 ASP A C 1
ATOM 841 O O . ASP A 1 113 ? 6.804 -4.166 -15.006 1.00 88.88 113 ASP A O 1
ATOM 845 N N . ILE A 1 114 ? 6.379 -3.264 -13.005 1.00 90.88 114 ILE A N 1
ATOM 846 C CA . ILE A 1 114 ? 5.608 -2.131 -13.519 1.00 90.88 114 ILE A CA 1
ATOM 847 C C . ILE A 1 114 ? 6.570 -0.979 -13.788 1.00 90.88 114 ILE A C 1
ATOM 849 O O . ILE A 1 114 ? 7.217 -0.474 -12.876 1.00 90.88 114 ILE A O 1
ATOM 853 N N . SER A 1 115 ? 6.657 -0.522 -15.035 1.00 91.25 115 SER A N 1
ATOM 854 C CA . SER A 1 115 ? 7.549 0.590 -15.364 1.00 91.25 115 SER A CA 1
ATOM 855 C C . SER A 1 115 ? 7.116 1.900 -14.675 1.00 91.25 115 SER A C 1
ATOM 857 O O . SER A 1 115 ? 5.917 2.155 -14.511 1.00 91.25 115 SER A O 1
ATOM 859 N N . PRO A 1 116 ? 8.056 2.810 -14.346 1.00 90.38 116 PRO A N 1
ATOM 860 C CA . PRO A 1 116 ? 7.715 4.095 -13.732 1.00 90.38 116 PRO A CA 1
ATOM 861 C C . PRO A 1 116 ? 6.741 4.953 -14.550 1.00 90.38 116 PRO A C 1
ATOM 863 O O . PRO A 1 116 ? 5.993 5.748 -13.983 1.00 90.38 116 PRO A O 1
ATOM 866 N N . SER A 1 117 ? 6.756 4.836 -15.883 1.00 91.94 117 SER A N 1
ATOM 867 C CA . SER A 1 117 ? 5.819 5.553 -16.753 1.00 91.94 117 SER A CA 1
ATOM 868 C C . SER A 1 117 ? 4.395 5.020 -16.606 1.00 91.94 117 SER A C 1
ATOM 870 O O . SER A 1 117 ? 3.472 5.823 -16.469 1.00 91.94 117 SER A O 1
ATOM 872 N N . VAL A 1 118 ? 4.219 3.695 -16.563 1.00 94.00 118 VAL A N 1
ATOM 873 C CA . VAL A 1 118 ? 2.916 3.062 -16.316 1.00 94.00 118 VAL A CA 1
ATOM 874 C C . VAL A 1 118 ? 2.410 3.405 -14.921 1.00 94.00 118 VAL A C 1
ATOM 876 O O . VAL A 1 118 ? 1.266 3.836 -14.793 1.00 94.00 118 VAL A O 1
ATOM 879 N N . ALA A 1 119 ? 3.260 3.293 -13.897 1.00 92.56 119 ALA A N 1
ATOM 880 C CA . ALA A 1 119 ? 2.903 3.650 -12.527 1.00 92.56 119 ALA A CA 1
ATOM 881 C C . ALA A 1 119 ? 2.358 5.086 -12.455 1.00 92.56 119 ALA A C 1
ATOM 883 O O . ALA A 1 119 ? 1.226 5.299 -12.026 1.00 92.56 119 ALA A O 1
ATOM 884 N N . ARG A 1 120 ? 3.104 6.076 -12.965 1.00 92.19 120 ARG A N 1
ATOM 885 C CA . ARG A 1 120 ? 2.649 7.479 -12.988 1.00 92.19 120 ARG A CA 1
ATOM 886 C C . ARG A 1 120 ? 1.349 7.667 -13.767 1.00 92.19 120 ARG A C 1
ATOM 888 O O . ARG A 1 120 ? 0.468 8.389 -13.308 1.00 92.19 120 ARG A O 1
ATOM 895 N N . PHE A 1 121 ? 1.215 7.021 -14.925 1.00 94.75 121 PHE A N 1
ATOM 896 C CA . PHE A 1 121 ? -0.010 7.094 -15.719 1.00 94.75 121 PHE A CA 1
ATOM 897 C C . PHE A 1 121 ? -1.221 6.573 -14.936 1.00 94.75 121 PHE A C 1
ATOM 899 O O . PHE A 1 121 ? -2.253 7.242 -14.889 1.00 94.75 121 PHE A O 1
ATOM 906 N N . VAL A 1 122 ? -1.090 5.409 -14.293 1.00 95.75 122 VAL A N 1
ATOM 907 C CA . VAL A 1 122 ? -2.143 4.811 -13.462 1.00 95.75 122 VAL A CA 1
ATOM 908 C C . VAL A 1 122 ? -2.493 5.731 -12.297 1.00 95.75 122 VAL A C 1
ATOM 910 O O . VAL A 1 122 ? -3.669 6.015 -12.089 1.00 95.75 122 VAL A O 1
ATOM 913 N N . TRP A 1 123 ? -1.491 6.278 -11.608 1.00 94.12 123 TRP A N 1
ATOM 914 C CA . TRP A 1 123 ? -1.695 7.224 -10.511 1.00 94.12 123 TRP A CA 1
ATOM 915 C C . TRP A 1 123 ? -2.505 8.457 -10.918 1.00 94.12 123 TRP A C 1
ATOM 917 O O . TRP A 1 123 ? -3.439 8.841 -10.211 1.00 94.12 123 TRP A O 1
ATOM 927 N N . HIS A 1 124 ? -2.187 9.056 -12.068 1.00 93.81 124 HIS A N 1
ATOM 928 C CA . HIS A 1 124 ? -2.939 10.194 -12.596 1.00 93.81 124 HIS A CA 1
ATOM 929 C C . HIS A 1 124 ? -4.349 9.805 -13.041 1.00 93.81 124 HIS A C 1
ATOM 931 O O . HIS A 1 124 ? -5.308 10.497 -12.702 1.00 93.81 124 HIS A O 1
ATOM 937 N N . ARG A 1 125 ? -4.492 8.692 -13.769 1.00 95.19 125 ARG A N 1
ATOM 938 C CA . ARG A 1 125 ? -5.793 8.181 -14.223 1.00 95.19 125 ARG A CA 1
ATOM 939 C C . ARG A 1 125 ? -6.728 7.890 -13.048 1.00 95.19 125 ARG A C 1
ATOM 941 O O . ARG A 1 125 ? -7.926 8.138 -13.150 1.00 95.19 125 ARG A O 1
ATOM 948 N N . ASP A 1 126 ? -6.183 7.364 -11.958 1.00 95.62 126 ASP A N 1
ATOM 949 C CA . ASP A 1 126 ? -6.934 6.968 -10.765 1.00 95.62 126 ASP A CA 1
ATOM 950 C C . ASP A 1 126 ? -7.038 8.099 -9.730 1.00 95.62 126 ASP A C 1
ATOM 952 O O . ASP A 1 126 ? -7.577 7.899 -8.644 1.00 95.62 126 ASP A O 1
ATOM 956 N N . ALA A 1 127 ? -6.551 9.298 -10.072 1.00 93.44 127 ALA A N 1
ATOM 957 C CA . ALA A 1 127 ? -6.610 10.510 -9.256 1.00 93.44 127 ALA A CA 1
ATOM 958 C C . ALA A 1 127 ? -6.057 10.336 -7.827 1.00 93.44 127 ALA A C 1
ATOM 960 O O . ALA A 1 127 ? -6.528 10.991 -6.895 1.00 93.44 127 ALA A O 1
ATOM 961 N N . GLY A 1 128 ? -5.074 9.444 -7.648 1.00 91.81 128 GLY A N 1
ATOM 962 C CA . GLY A 1 128 ? -4.522 9.114 -6.332 1.00 91.81 128 GLY A CA 1
ATOM 963 C C . GLY A 1 128 ? -5.580 8.612 -5.346 1.00 91.81 128 GLY A C 1
ATOM 964 O O . GLY A 1 128 ? -5.582 9.030 -4.187 1.00 91.81 128 GLY A O 1
ATOM 965 N N . ARG A 1 129 ? -6.515 7.772 -5.806 1.00 93.00 129 ARG A N 1
ATOM 966 C CA . ARG A 1 129 ? -7.572 7.168 -4.984 1.00 93.00 129 ARG A CA 1
ATOM 967 C C . ARG A 1 129 ? -7.786 5.701 -5.332 1.00 93.00 129 ARG A C 1
ATOM 969 O O . ARG A 1 129 ? -7.546 5.272 -6.458 1.00 93.00 129 ARG A O 1
ATOM 976 N N . CYS A 1 130 ? -8.286 4.950 -4.356 1.00 94.88 130 CYS A N 1
ATOM 977 C CA . CYS A 1 130 ? -8.727 3.575 -4.546 1.00 94.88 130 CYS A CA 1
ATOM 978 C C . CYS A 1 130 ? -9.826 3.504 -5.621 1.00 94.88 130 CYS A C 1
ATOM 980 O O . CYS A 1 130 ? -10.778 4.285 -5.601 1.00 94.88 130 CYS A O 1
ATOM 982 N N . ARG A 1 131 ? -9.701 2.554 -6.555 1.00 96.50 131 ARG A N 1
ATOM 983 C CA . ARG A 1 131 ? -10.652 2.359 -7.663 1.00 96.50 131 ARG A CA 1
ATOM 984 C C . ARG A 1 131 ? -11.831 1.449 -7.340 1.00 96.50 131 ARG A C 1
ATOM 986 O O . ARG A 1 131 ? -12.762 1.383 -8.140 1.00 96.50 131 ARG A O 1
ATOM 993 N N . VAL A 1 132 ? -11.814 0.777 -6.192 1.00 95.94 132 VAL A N 1
ATOM 994 C CA . VAL A 1 132 ? -12.916 -0.090 -5.765 1.00 95.94 132 VAL A CA 1
ATOM 995 C C . VAL A 1 132 ? -14.171 0.750 -5.501 1.00 95.94 132 VAL A C 1
ATOM 997 O O . VAL A 1 132 ? -14.119 1.664 -4.675 1.00 95.94 132 VAL A O 1
ATOM 1000 N N . PRO A 1 133 ? -15.316 0.441 -6.141 1.00 92.81 133 PRO A N 1
ATOM 1001 C CA . PRO A 1 133 ? -16.557 1.172 -5.924 1.00 92.81 133 PRO A CA 1
ATOM 1002 C C . PRO A 1 133 ? -16.957 1.223 -4.443 1.00 92.81 133 PRO A C 1
ATOM 1004 O O . PRO A 1 133 ? -16.889 0.225 -3.715 1.00 92.81 133 PRO A O 1
ATOM 1007 N N . GLY A 1 134 ? -17.366 2.412 -3.999 1.00 91.19 134 GLY A N 1
ATOM 1008 C CA . GLY A 1 134 ? -17.725 2.694 -2.607 1.00 91.19 134 GLY A CA 1
ATOM 1009 C C . GLY A 1 134 ? -16.541 3.028 -1.695 1.00 91.19 134 GLY A C 1
ATOM 1010 O O . GLY A 1 134 ? -16.757 3.632 -0.652 1.00 91.19 134 GLY A O 1
ATOM 1011 N N . CYS A 1 135 ? -15.301 2.731 -2.096 1.00 94.62 135 CYS A N 1
ATOM 1012 C CA . CYS A 1 135 ? -14.115 3.173 -1.372 1.00 94.62 135 CYS A CA 1
ATOM 1013 C C . CYS A 1 135 ? -13.644 4.529 -1.910 1.00 94.62 135 CYS A C 1
ATOM 1015 O O . CYS A 1 135 ? -13.537 4.741 -3.116 1.00 94.62 135 CYS A O 1
ATOM 1017 N N . ARG A 1 136 ? -13.348 5.459 -1.005 1.00 93.06 136 ARG A N 1
ATOM 1018 C CA . ARG A 1 136 ? -12.858 6.811 -1.312 1.00 93.06 136 ARG A CA 1
ATOM 1019 C C . ARG A 1 136 ? -11.438 7.054 -0.819 1.00 93.06 136 ARG A C 1
ATOM 1021 O O . ARG A 1 136 ? -10.958 8.191 -0.898 1.00 93.06 136 ARG A O 1
ATOM 1028 N N . SER A 1 137 ? -10.782 6.003 -0.330 1.00 91.00 137 SER A N 1
ATOM 1029 C CA . SER A 1 137 ? -9.486 6.127 0.312 1.00 91.00 137 SER A CA 1
ATOM 1030 C C . SER A 1 137 ? -8.421 6.659 -0.633 1.00 91.00 137 SER A C 1
ATOM 1032 O O . SER A 1 137 ? -8.328 6.265 -1.797 1.00 91.00 137 SER A O 1
ATOM 1034 N N . SER A 1 138 ? -7.620 7.577 -0.105 1.00 89.81 138 SER A N 1
ATOM 1035 C CA . SER A 1 138 ? -6.441 8.150 -0.753 1.00 89.81 138 SER A CA 1
ATOM 1036 C C . SER A 1 138 ? -5.164 7.852 0.040 1.00 89.81 138 SER A C 1
ATOM 1038 O O . SER A 1 138 ? -4.180 8.584 -0.075 1.00 89.81 138 SER A O 1
ATOM 1040 N N . ARG A 1 139 ? -5.214 6.835 0.909 1.00 86.38 139 ARG A N 1
ATOM 1041 C CA . ARG A 1 139 ? -4.139 6.430 1.820 1.00 86.38 139 ARG A CA 1
ATOM 1042 C C . ARG A 1 139 ? -3.796 4.961 1.603 1.00 86.38 139 ARG A C 1
ATOM 1044 O O . ARG A 1 139 ? -4.640 4.191 1.145 1.00 86.38 139 ARG A O 1
ATOM 1051 N N . GLY A 1 140 ? -2.550 4.596 1.896 1.00 86.38 140 GLY A N 1
ATOM 1052 C CA . GLY A 1 140 ? -2.031 3.241 1.725 1.00 86.38 140 GLY A CA 1
ATOM 1053 C C . GLY A 1 140 ? -2.279 2.699 0.318 1.00 86.38 140 GLY A C 1
ATOM 1054 O O . GLY A 1 140 ? -2.767 1.583 0.183 1.00 86.38 140 GLY A O 1
ATOM 1055 N N . LEU A 1 141 ? -2.059 3.521 -0.714 1.00 90.38 141 LEU A N 1
ATOM 1056 C CA . LEU A 1 141 ? -2.353 3.156 -2.101 1.00 90.38 141 LEU A CA 1
ATOM 1057 C C . LEU A 1 141 ? -1.225 2.323 -2.709 1.00 90.38 141 LEU A C 1
ATOM 1059 O O . LEU A 1 141 ? -0.054 2.689 -2.610 1.00 90.38 141 LEU A O 1
ATOM 1063 N N . GLU A 1 142 ? -1.617 1.251 -3.386 1.00 90.94 142 GLU A N 1
ATOM 1064 C CA . GLU A 1 142 ? -0.754 0.233 -3.987 1.00 90.94 142 GLU A CA 1
ATOM 1065 C C . GLU A 1 142 ? -1.226 -0.045 -5.423 1.00 90.94 142 GLU A C 1
ATOM 1067 O O . GLU A 1 142 ? -2.418 0.088 -5.734 1.00 90.94 142 GLU A O 1
ATOM 1072 N N . LEU A 1 143 ? -0.297 -0.396 -6.316 1.00 93.44 143 LEU A N 1
ATOM 1073 C CA . LEU A 1 143 ? -0.630 -0.784 -7.690 1.00 93.44 143 LEU A CA 1
ATOM 1074 C C . LEU A 1 143 ? -0.969 -2.276 -7.727 1.00 93.44 143 LEU A C 1
ATOM 1076 O O . LEU A 1 143 ? -0.199 -3.109 -7.259 1.00 93.44 143 LEU A O 1
ATOM 1080 N N . HIS A 1 144 ? -2.107 -2.615 -8.330 1.00 93.62 144 HIS A N 1
ATOM 1081 C CA . HIS A 1 144 ? -2.584 -3.994 -8.406 1.00 93.62 144 HIS A CA 1
ATOM 1082 C C . HIS A 1 144 ? -2.870 -4.433 -9.837 1.00 93.62 144 HIS A C 1
ATOM 1084 O O . HIS A 1 144 ? -3.524 -3.700 -10.583 1.00 93.62 144 HIS A O 1
ATOM 1090 N N . HIS A 1 145 ? -2.438 -5.643 -10.196 1.00 93.19 145 HIS A N 1
ATOM 1091 C CA . HIS A 1 145 ? -2.793 -6.302 -11.455 1.00 93.19 145 HIS A CA 1
ATOM 1092 C C . HIS A 1 145 ? -4.192 -6.919 -11.372 1.00 93.19 145 HIS A C 1
ATOM 1094 O O . HIS A 1 145 ? -4.428 -7.800 -10.553 1.00 93.19 145 HIS A O 1
ATOM 1100 N N . LEU A 1 146 ? -5.107 -6.507 -12.250 1.00 91.62 146 LEU A N 1
ATOM 1101 C CA . LEU A 1 146 ? -6.492 -6.994 -12.281 1.00 91.62 146 LEU A CA 1
ATOM 1102 C C . LEU A 1 146 ? -6.587 -8.442 -12.760 1.00 91.62 146 LEU A C 1
ATOM 1104 O O . LEU A 1 146 ? -7.292 -9.249 -12.165 1.00 91.62 146 LEU A O 1
ATOM 1108 N N . VAL A 1 147 ? -5.848 -8.774 -13.816 1.00 88.56 147 VAL A N 1
ATOM 1109 C CA . VAL A 1 147 ? -5.494 -10.148 -14.166 1.00 88.56 147 VAL A CA 1
ATOM 1110 C C . VAL A 1 147 ? -4.144 -10.422 -13.529 1.00 88.56 147 VAL A C 1
ATOM 1112 O O . VAL A 1 147 ? -3.166 -9.740 -13.854 1.00 88.56 147 VAL A O 1
ATOM 1115 N N . HIS A 1 148 ? -4.083 -11.393 -12.619 1.00 83.19 148 HIS A N 1
ATOM 1116 C CA . HIS A 1 148 ? -2.856 -11.694 -11.894 1.00 83.19 148 HIS A CA 1
ATOM 1117 C C . HIS A 1 148 ? -1.727 -12.123 -12.838 1.00 83.19 148 HIS A C 1
ATOM 1119 O O . HIS A 1 148 ? -1.943 -12.724 -13.891 1.00 83.19 148 HIS A O 1
ATOM 1125 N N . ARG A 1 149 ? -0.482 -11.867 -12.418 1.00 82.50 149 ARG A N 1
ATOM 1126 C CA . ARG A 1 149 ? 0.725 -12.279 -13.155 1.00 82.50 149 ARG A CA 1
ATOM 1127 C C . ARG A 1 149 ? 0.775 -13.782 -13.409 1.00 82.50 149 ARG A C 1
ATOM 1129 O O . ARG A 1 149 ? 1.160 -14.199 -14.496 1.00 82.50 149 ARG A O 1
ATOM 1136 N N . VAL A 1 150 ? 0.370 -14.575 -12.417 1.00 76.94 150 VAL A N 1
ATOM 1137 C CA . VAL A 1 150 ? 0.335 -16.044 -12.510 1.00 76.94 150 VAL A CA 1
ATOM 1138 C C . VAL A 1 150 ? -0.650 -16.542 -13.570 1.00 76.94 150 VAL A C 1
ATOM 1140 O O . VAL A 1 150 ? -0.431 -17.606 -14.137 1.00 76.94 150 VAL A O 1
ATOM 1143 N N . ASP A 1 151 ? -1.660 -15.733 -13.896 1.00 80.50 151 ASP A N 1
ATOM 1144 C CA . ASP A 1 151 ? -2.674 -16.016 -14.914 1.00 80.50 151 ASP A CA 1
ATOM 1145 C C . ASP A 1 151 ? -2.320 -15.388 -16.279 1.00 80.50 151 ASP A C 1
ATOM 1147 O O . ASP A 1 151 ? -3.148 -15.339 -17.187 1.00 80.50 151 ASP A O 1
ATOM 1151 N N . GLY A 1 152 ? -1.092 -14.877 -16.441 1.00 81.81 152 GLY A N 1
ATOM 1152 C CA . GLY A 1 152 ? -0.615 -14.260 -17.683 1.00 81.81 152 GLY A CA 1
ATOM 1153 C C . GLY A 1 152 ? -0.942 -12.771 -17.836 1.00 81.81 152 GLY A C 1
ATOM 1154 O O . GLY A 1 152 ? -0.797 -12.224 -18.929 1.00 81.81 152 GLY A O 1
ATOM 1155 N N . GLY A 1 153 ? -1.366 -12.090 -16.768 1.00 86.06 153 GLY A N 1
ATOM 1156 C CA . GLY A 1 153 ? -1.633 -10.653 -16.797 1.00 86.06 153 GLY A CA 1
ATOM 1157 C C . GLY A 1 153 ? -0.395 -9.808 -17.125 1.00 86.06 153 GLY A C 1
ATOM 1158 O O . GLY A 1 153 ? 0.672 -9.983 -16.534 1.00 86.06 153 GLY A O 1
ATOM 1159 N N . GLY A 1 154 ? -0.545 -8.862 -18.056 1.00 89.69 154 GLY A N 1
ATOM 1160 C CA . GLY A 1 154 ? 0.517 -7.938 -18.469 1.00 89.69 154 GLY A CA 1
ATOM 1161 C C . GLY A 1 154 ? 0.693 -6.726 -17.545 1.00 89.69 154 GLY A C 1
ATOM 1162 O O . GLY A 1 154 ? -0.120 -6.475 -16.653 1.00 89.69 154 GLY A O 1
ATOM 1163 N N . HIS A 1 155 ? 1.739 -5.935 -17.804 1.00 92.44 155 HIS A N 1
ATOM 1164 C CA . HIS A 1 155 ? 2.040 -4.668 -17.111 1.00 92.44 155 HIS A CA 1
ATOM 1165 C C . HIS A 1 155 ? 1.396 -3.445 -17.759 1.00 92.44 155 HIS A C 1
ATOM 1167 O O . HIS A 1 155 ? 1.776 -2.311 -17.466 1.00 92.44 155 HIS A O 1
ATOM 1173 N N . ASP A 1 156 ? 0.454 -3.657 -18.670 1.00 93.69 156 ASP A N 1
ATOM 1174 C CA . ASP A 1 156 ? -0.238 -2.566 -19.326 1.00 93.69 156 ASP A CA 1
ATOM 1175 C C . ASP A 1 156 ? -1.104 -1.810 -18.327 1.00 93.69 156 ASP A C 1
ATOM 1177 O O . ASP A 1 156 ? -1.747 -2.392 -17.452 1.00 93.69 156 ASP A O 1
ATOM 1181 N N . ALA A 1 157 ? -1.186 -0.491 -18.496 1.00 95.12 157 ALA A N 1
ATOM 1182 C CA . ALA A 1 157 ? -2.006 0.342 -17.625 1.00 95.12 157 ALA A CA 1
ATOM 1183 C C . ALA A 1 157 ? -3.477 -0.114 -17.589 1.00 95.12 157 ALA A C 1
ATOM 1185 O O . ALA A 1 157 ? -4.147 0.076 -16.580 1.00 95.12 157 ALA A O 1
ATOM 1186 N N . SER A 1 158 ? -4.001 -0.720 -18.659 1.00 94.88 158 SER A N 1
ATOM 1187 C CA . SER A 1 158 ? -5.360 -1.284 -18.696 1.00 94.88 158 SER A CA 1
ATOM 1188 C C . SER A 1 158 ? -5.571 -2.442 -17.715 1.00 94.88 158 SER A C 1
ATOM 1190 O O . SER A 1 158 ? -6.705 -2.643 -17.283 1.00 94.88 158 SER A O 1
ATOM 1192 N N . ASN A 1 159 ? -4.508 -3.160 -17.350 1.00 95.31 159 ASN A N 1
ATOM 1193 C CA . ASN A 1 159 ? -4.525 -4.280 -16.413 1.00 95.31 159 ASN A CA 1
ATOM 1194 C C . ASN A 1 159 ? -4.101 -3.878 -14.991 1.00 95.31 159 ASN A C 1
ATOM 1196 O O . ASN A 1 159 ? -4.016 -4.732 -14.120 1.00 95.31 159 ASN A O 1
ATOM 1200 N N . ILE A 1 160 ? -3.809 -2.601 -14.732 1.00 95.69 160 ILE A N 1
ATOM 1201 C CA . ILE A 1 160 ? -3.328 -2.141 -13.424 1.00 95.69 160 ILE A CA 1
ATOM 1202 C C . ILE A 1 160 ? -4.266 -1.069 -12.877 1.00 95.69 160 ILE A C 1
ATOM 1204 O O . ILE A 1 160 ? -4.684 -0.182 -13.624 1.00 95.69 160 ILE A O 1
ATOM 1208 N N . ALA A 1 161 ? -4.572 -1.108 -11.581 1.00 96.25 161 ALA A N 1
ATOM 1209 C CA . ALA A 1 161 ? -5.352 -0.085 -10.883 1.00 96.25 161 ALA A CA 1
ATOM 1210 C C . ALA A 1 161 ? -4.775 0.244 -9.501 1.00 96.25 161 ALA A C 1
ATOM 1212 O O . ALA A 1 161 ? -4.116 -0.595 -8.891 1.00 96.25 161 ALA A O 1
ATOM 1213 N N . LEU A 1 162 ? -5.054 1.451 -8.999 1.00 95.12 162 LEU A N 1
ATOM 1214 C CA . LEU A 1 162 ? -4.787 1.801 -7.605 1.00 95.12 162 LEU A CA 1
ATOM 1215 C C . LEU A 1 162 ? -5.835 1.210 -6.666 1.00 95.12 162 LEU A C 1
ATOM 1217 O O . LEU A 1 162 ? -7.035 1.469 -6.808 1.00 95.12 162 LEU A O 1
ATOM 1221 N N . LEU A 1 163 ? -5.364 0.493 -5.650 1.00 94.94 163 LEU A N 1
ATOM 1222 C CA . LEU A 1 163 ? -6.161 -0.018 -4.539 1.00 94.94 163 LEU A CA 1
ATOM 1223 C C . LEU A 1 163 ? -5.583 0.498 -3.218 1.00 94.94 163 LEU A C 1
ATOM 1225 O O . LEU A 1 163 ? -4.369 0.586 -3.077 1.00 94.94 163 LEU A O 1
ATOM 1229 N N . CYS A 1 164 ? -6.427 0.825 -2.234 1.00 92.31 164 CYS A N 1
ATOM 1230 C CA . CYS A 1 164 ? -5.926 0.992 -0.866 1.00 92.31 164 CYS A CA 1
ATOM 1231 C C . CYS A 1 164 ? -5.556 -0.374 -0.276 1.00 92.31 164 CYS A C 1
ATOM 1233 O O . CYS A 1 164 ? -6.141 -1.395 -0.655 1.00 92.31 164 CYS A O 1
ATOM 1235 N N . SER A 1 165 ? -4.644 -0.394 0.692 1.00 89.88 165 SER A N 1
ATOM 1236 C CA . SER A 1 165 ? -4.125 -1.625 1.292 1.00 89.88 165 SER A CA 1
ATOM 1237 C C . SER A 1 165 ? -5.226 -2.523 1.865 1.00 89.88 165 SER A C 1
ATOM 1239 O O . SER A 1 165 ? -5.148 -3.743 1.731 1.00 89.88 165 SER A O 1
ATOM 1241 N N . ALA A 1 166 ? -6.304 -1.946 2.413 1.00 90.81 166 ALA A N 1
ATOM 1242 C CA . ALA A 1 166 ? -7.460 -2.707 2.885 1.00 90.81 166 ALA A CA 1
ATOM 1243 C C . ALA A 1 166 ? -8.182 -3.441 1.742 1.00 90.81 166 ALA A C 1
ATOM 1245 O O . ALA A 1 166 ? -8.437 -4.640 1.855 1.00 90.81 166 ALA A O 1
ATOM 1246 N N . CYS A 1 167 ? -8.485 -2.750 0.637 1.00 93.12 167 CYS A N 1
ATOM 1247 C CA . CYS A 1 167 ? -9.146 -3.359 -0.520 1.00 93.12 167 CYS A CA 1
ATOM 1248 C C . CYS A 1 167 ? -8.233 -4.361 -1.238 1.00 93.12 167 CYS A C 1
ATOM 1250 O O . CYS A 1 167 ? -8.692 -5.429 -1.637 1.00 93.12 167 CYS A O 1
ATOM 1252 N N . HIS A 1 168 ? -6.945 -4.044 -1.363 1.00 93.25 168 HIS A N 1
ATOM 1253 C CA . HIS A 1 168 ? -5.950 -4.924 -1.964 1.00 93.25 168 HIS A CA 1
ATOM 1254 C C . HIS A 1 168 ? -5.807 -6.225 -1.160 1.00 93.25 168 HIS A C 1
ATOM 1256 O O . HIS A 1 168 ? -5.888 -7.319 -1.718 1.00 93.25 168 HIS A O 1
ATOM 1262 N N . LEU A 1 169 ? -5.706 -6.129 0.171 1.00 88.81 169 LEU A N 1
ATOM 1263 C CA . LEU A 1 169 ? -5.662 -7.298 1.046 1.00 88.81 169 LEU A CA 1
ATOM 1264 C C . LEU A 1 169 ? -6.953 -8.117 0.976 1.00 88.81 169 LEU A C 1
ATOM 1266 O O . LEU A 1 169 ? -6.877 -9.337 0.871 1.00 88.81 169 LEU A O 1
ATOM 1270 N N . SER A 1 170 ? -8.129 -7.479 0.998 1.00 89.81 170 SER A N 1
ATOM 1271 C CA . SER A 1 170 ? -9.404 -8.191 0.825 1.00 89.81 170 SER A CA 1
ATOM 1272 C C . SER A 1 170 ? -9.459 -8.956 -0.495 1.00 89.81 170 SER A C 1
ATOM 1274 O O . SER A 1 170 ? -10.048 -10.036 -0.555 1.00 89.81 170 SER A O 1
ATOM 1276 N N . HIS A 1 171 ? -8.825 -8.426 -1.541 1.00 91.38 171 HIS A N 1
ATOM 1277 C CA . HIS A 1 171 ? -8.752 -9.104 -2.821 1.00 91.38 171 HIS A CA 1
ATOM 1278 C C . HIS A 1 171 ? -7.886 -10.360 -2.775 1.00 91.38 171 HIS A C 1
ATOM 1280 O O . HIS A 1 171 ? -8.374 -11.445 -3.090 1.00 91.38 171 HIS A O 1
ATOM 1286 N N . HIS A 1 172 ? -6.663 -10.256 -2.255 1.00 87.69 172 HIS A N 1
ATOM 1287 C CA . HIS A 1 172 ? -5.803 -11.426 -2.047 1.00 87.69 172 HIS A CA 1
ATOM 1288 C C . HIS A 1 172 ? -6.375 -12.433 -1.038 1.00 87.69 172 HIS A C 1
ATOM 1290 O O . HIS A 1 172 ? -6.123 -13.630 -1.144 1.00 87.69 172 HIS A O 1
ATOM 1296 N N . ALA A 1 173 ? -7.174 -11.977 -0.071 1.00 84.81 173 ALA A N 1
ATOM 1297 C CA . ALA A 1 173 ? -7.874 -12.839 0.879 1.00 84.81 173 ALA A CA 1
ATOM 1298 C C . ALA A 1 173 ? -9.136 -13.504 0.291 1.00 84.81 173 ALA A C 1
ATOM 1300 O O . ALA A 1 173 ? -9.775 -14.307 0.971 1.00 84.81 173 ALA A O 1
ATOM 1301 N N . GLY A 1 174 ? -9.530 -13.164 -0.941 1.00 87.81 174 GLY A N 1
ATOM 1302 C CA . GLY A 1 174 ? -10.710 -13.713 -1.612 1.00 87.81 174 GLY A CA 1
ATOM 1303 C C . GLY A 1 174 ? -12.052 -13.186 -1.092 1.00 87.81 174 GLY A C 1
ATOM 1304 O O . GLY A 1 174 ? -13.101 -13.707 -1.472 1.00 87.81 174 GLY A O 1
ATOM 1305 N N . THR A 1 175 ? -12.051 -12.160 -0.237 1.00 88.31 175 THR A N 1
ATOM 1306 C CA . THR A 1 175 ? -13.273 -11.532 0.300 1.00 88.31 175 THR A CA 1
ATOM 1307 C C . THR A 1 175 ? -13.761 -10.384 -0.587 1.00 88.31 175 THR A C 1
ATOM 1309 O O . THR A 1 175 ? -14.929 -9.995 -0.532 1.00 88.31 175 THR A O 1
ATOM 1312 N N . LEU A 1 176 ? -12.894 -9.896 -1.477 1.00 91.31 176 LEU A N 1
ATOM 1313 C CA . LEU A 1 176 ? -13.202 -8.940 -2.534 1.00 91.31 176 LEU A CA 1
ATOM 1314 C C . LEU A 1 176 ? -12.760 -9.496 -3.892 1.00 91.31 176 LEU A C 1
ATOM 1316 O O . LEU A 1 176 ? -11.580 -9.543 -4.210 1.00 91.31 176 LEU A O 1
ATOM 1320 N N . GLN A 1 177 ? -13.688 -9.890 -4.747 1.00 93.38 177 GLN A N 1
ATOM 1321 C CA . GLN A 1 177 ? -13.339 -10.281 -6.108 1.00 93.38 177 GLN A CA 1
ATOM 1322 C C . GLN A 1 177 ? -13.324 -9.039 -7.001 1.00 93.38 177 GLN A C 1
ATOM 1324 O O . GLN A 1 177 ? -14.289 -8.278 -7.009 1.00 93.38 177 GLN A O 1
ATOM 1329 N N . ILE A 1 178 ? -12.226 -8.838 -7.729 1.00 94.19 178 ILE A N 1
ATOM 1330 C CA . ILE A 1 178 ? -12.050 -7.755 -8.700 1.00 94.19 178 ILE A CA 1
ATOM 1331 C C . ILE A 1 178 ? -11.767 -8.411 -10.050 1.00 94.19 178 ILE A C 1
ATOM 1333 O O . ILE A 1 178 ? -10.885 -9.261 -10.136 1.00 94.19 178 ILE A O 1
ATOM 1337 N N . THR A 1 179 ? -12.525 -8.046 -11.079 1.00 91.94 179 THR A N 1
ATOM 1338 C CA . THR A 1 179 ? -12.402 -8.579 -12.443 1.00 91.94 179 THR A CA 1
ATOM 1339 C C . THR A 1 179 ? -12.512 -7.464 -13.486 1.00 91.94 179 THR A C 1
ATOM 1341 O O . THR A 1 179 ? -12.873 -6.326 -13.173 1.00 91.94 179 THR A O 1
ATOM 1344 N N . GLY A 1 180 ? -12.196 -7.784 -14.744 1.00 91.00 180 GLY A N 1
ATOM 1345 C CA . GLY A 1 180 ? -12.309 -6.858 -15.873 1.00 91.00 180 GLY A CA 1
ATOM 1346 C C . GLY A 1 180 ? -11.048 -6.024 -16.109 1.00 91.00 180 GLY A C 1
ATOM 1347 O O . GLY A 1 180 ? -9.930 -6.480 -15.878 1.00 91.00 180 GLY A O 1
ATOM 1348 N N . THR A 1 181 ? -11.226 -4.799 -16.610 1.00 92.75 181 THR A N 1
ATOM 1349 C CA . THR A 1 181 ? -10.121 -3.872 -16.926 1.00 92.75 181 THR A CA 1
ATOM 1350 C C . THR A 1 181 ? -10.177 -2.634 -16.043 1.00 92.75 181 THR A C 1
ATOM 1352 O O . THR A 1 181 ? -11.198 -2.322 -15.441 1.00 92.75 181 THR A O 1
ATOM 1355 N N . ALA A 1 182 ? -9.114 -1.833 -16.023 1.00 92.56 182 ALA A N 1
ATOM 1356 C CA . ALA A 1 182 ? -9.060 -0.639 -15.184 1.00 92.56 182 ALA A CA 1
ATOM 1357 C C . ALA A 1 182 ? -10.115 0.433 -15.533 1.00 92.56 182 ALA A C 1
ATOM 1359 O O . ALA A 1 182 ? -10.386 1.336 -14.736 1.00 92.56 182 ALA A O 1
ATOM 1360 N N . ARG A 1 183 ? -10.719 0.360 -16.728 1.00 90.31 183 ARG A N 1
ATOM 1361 C CA . ARG A 1 183 ? -11.845 1.221 -17.133 1.00 90.31 183 ARG A CA 1
ATOM 1362 C C . ARG A 1 183 ? -13.209 0.564 -16.927 1.00 90.31 183 ARG A C 1
ATOM 1364 O O . ARG A 1 183 ? -14.190 1.283 -16.784 1.00 90.31 183 ARG A O 1
ATOM 1371 N N . GLN A 1 184 ? -13.259 -0.761 -16.918 1.00 90.81 184 GLN A N 1
ATOM 1372 C CA . GLN A 1 184 ? -14.468 -1.575 -16.796 1.00 90.81 184 GLN A CA 1
ATOM 1373 C C . GLN A 1 184 ? -14.237 -2.592 -15.677 1.00 90.81 184 GLN A C 1
ATOM 1375 O O . GLN A 1 184 ? -14.127 -3.791 -15.923 1.00 90.81 184 GLN A O 1
ATOM 1380 N N . MET A 1 185 ? -14.033 -2.074 -14.465 1.00 92.62 185 MET A N 1
ATOM 1381 C CA . MET A 1 185 ? -13.757 -2.892 -13.291 1.00 92.62 185 MET A CA 1
ATOM 1382 C C . MET A 1 185 ? -15.078 -3.377 -12.710 1.00 92.62 185 MET A C 1
ATOM 1384 O O . MET A 1 185 ? -15.951 -2.571 -12.385 1.00 92.62 185 MET A O 1
ATOM 1388 N N . GLU A 1 186 ? -15.185 -4.682 -12.527 1.00 93.44 186 GLU A N 1
ATOM 1389 C CA . GLU A 1 186 ? -16.285 -5.313 -11.817 1.00 93.44 186 GLU A CA 1
ATOM 1390 C C . GLU A 1 186 ? -15.799 -5.745 -10.439 1.00 93.44 186 GLU A C 1
ATOM 1392 O O . GLU A 1 186 ? -14.698 -6.279 -10.289 1.00 93.44 186 GLU A O 1
ATOM 1397 N N . VAL A 1 187 ? -16.607 -5.476 -9.415 1.00 94.56 187 VAL A N 1
ATOM 1398 C CA . VAL A 1 187 ? -16.250 -5.774 -8.029 1.00 94.56 187 VAL A CA 1
ATOM 1399 C C . VAL A 1 187 ? -17.391 -6.503 -7.345 1.00 94.56 187 VAL A C 1
ATOM 1401 O O . VAL A 1 187 ? -18.504 -5.990 -7.257 1.00 94.56 187 VAL A O 1
ATOM 1404 N N . VAL A 1 188 ? -17.088 -7.680 -6.803 1.00 93.38 188 VAL A N 1
ATOM 1405 C CA . VAL A 1 188 ? -18.020 -8.493 -6.021 1.00 93.38 188 VAL A CA 1
ATOM 1406 C C . VAL A 1 188 ? -17.463 -8.661 -4.615 1.00 93.38 188 VAL A C 1
ATOM 1408 O O . VAL A 1 188 ? -16.413 -9.268 -4.406 1.00 93.38 188 VAL A O 1
ATOM 1411 N N . ARG A 1 189 ? -18.181 -8.134 -3.624 1.00 87.94 189 ARG A N 1
ATOM 1412 C CA . ARG A 1 189 ? -17.863 -8.349 -2.209 1.00 87.94 189 ARG A CA 1
ATOM 1413 C C . ARG A 1 189 ? -18.493 -9.660 -1.769 1.00 87.94 189 ARG A C 1
ATOM 1415 O O . ARG A 1 189 ? -19.707 -9.823 -1.860 1.00 87.94 189 ARG A O 1
ATOM 1422 N N . ARG A 1 190 ? -17.677 -10.590 -1.283 1.00 82.00 190 ARG A N 1
ATOM 1423 C CA . ARG A 1 190 ? -18.181 -11.799 -0.633 1.00 82.00 190 ARG A CA 1
ATOM 1424 C C . ARG A 1 190 ? -18.383 -11.468 0.837 1.00 82.00 190 ARG A C 1
ATOM 1426 O O . ARG A 1 190 ? -17.491 -10.910 1.472 1.00 82.00 190 ARG A O 1
ATOM 1433 N N . ALA A 1 191 ? -19.562 -11.776 1.369 1.00 61.88 191 ALA A N 1
ATOM 1434 C CA . ALA A 1 191 ? -19.809 -11.605 2.791 1.00 61.88 191 ALA A CA 1
ATOM 1435 C C . ALA A 1 191 ? -18.771 -12.422 3.569 1.00 61.88 191 ALA A C 1
ATOM 1437 O O . ALA A 1 191 ? -18.587 -13.615 3.312 1.00 61.88 191 ALA A O 1
ATOM 1438 N N . HIS A 1 192 ? -18.093 -11.785 4.522 1.00 51.75 192 HIS A N 1
ATOM 1439 C CA . HIS A 1 192 ? -17.401 -12.547 5.545 1.00 51.75 192 HIS A CA 1
ATOM 1440 C C . HIS A 1 192 ? -18.452 -13.406 6.263 1.00 51.75 192 HIS A C 1
ATOM 1442 O O . HIS A 1 192 ? -19.489 -12.860 6.652 1.00 51.75 192 HIS A O 1
ATOM 1448 N N . PRO A 1 193 ? -18.220 -14.711 6.504 1.00 42.47 193 PRO A N 1
ATOM 1449 C CA . PRO A 1 193 ? -18.901 -15.347 7.616 1.00 42.47 193 PRO A CA 1
ATOM 1450 C C . PRO A 1 193 ? -18.535 -14.510 8.838 1.00 42.47 193 PRO A C 1
ATOM 1452 O O . PRO A 1 193 ? -17.362 -14.406 9.198 1.00 42.47 193 PRO A O 1
ATOM 1455 N N . HIS A 1 194 ? -19.518 -13.805 9.396 1.00 45.38 194 HIS A N 1
ATOM 1456 C CA . HIS A 1 194 ? -19.311 -12.999 10.583 1.00 45.38 194 HIS A CA 1
ATOM 1457 C C . HIS A 1 194 ? -18.673 -13.907 11.635 1.00 45.38 194 HIS A C 1
ATOM 1459 O O . HIS A 1 194 ? -19.321 -14.822 12.144 1.00 45.38 194 HIS A O 1
ATOM 1465 N N . HIS A 1 195 ? -17.414 -13.652 11.994 1.00 43.03 195 HIS A N 1
ATOM 1466 C CA . HIS A 1 195 ? -16.959 -14.024 13.320 1.00 43.03 195 HIS A CA 1
ATOM 1467 C C . HIS A 1 195 ? -17.798 -13.175 14.263 1.00 43.03 195 HIS A C 1
ATOM 1469 O O . HIS A 1 195 ? -17.497 -12.012 14.520 1.00 43.03 195 HIS A O 1
ATOM 1475 N N . ARG A 1 196 ? -18.931 -13.741 14.686 1.00 34.19 196 ARG A N 1
ATOM 1476 C CA . ARG A 1 196 ? -19.760 -13.189 15.740 1.00 34.19 196 ARG A CA 1
ATOM 1477 C C . ARG A 1 196 ? -18.840 -13.113 16.948 1.00 34.19 196 ARG A C 1
ATOM 1479 O O . ARG A 1 196 ? -18.550 -14.134 17.569 1.00 34.19 196 ARG A O 1
ATOM 1486 N N . ALA A 1 197 ? -18.323 -11.920 17.231 1.00 38.94 197 ALA A N 1
ATOM 1487 C CA . ALA A 1 197 ? -17.741 -11.651 18.530 1.00 38.94 197 ALA A CA 1
ATOM 1488 C C . ALA A 1 197 ? -18.779 -12.117 19.563 1.00 38.94 197 ALA A C 1
ATOM 1490 O O . ALA A 1 197 ? -19.972 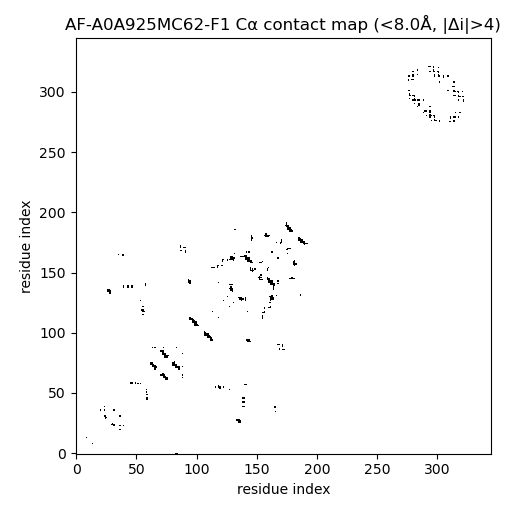-11.849 19.359 1.00 38.94 197 ALA A O 1
ATOM 1491 N N . PRO A 1 198 ? -18.390 -12.862 20.613 1.00 34.34 198 PRO A N 1
ATOM 1492 C CA . PRO A 1 198 ? -19.322 -13.151 21.683 1.00 34.34 198 PRO A CA 1
ATOM 1493 C C . PRO A 1 198 ? -19.830 -11.801 22.175 1.00 34.34 198 PRO A C 1
ATOM 1495 O O . PRO A 1 198 ? -19.063 -10.968 22.651 1.00 34.34 198 PRO A O 1
ATOM 1498 N N . THR A 1 199 ? -21.121 -11.558 21.971 1.00 38.34 199 THR A N 1
ATOM 1499 C CA . THR A 1 199 ? -21.819 -10.439 22.578 1.00 38.34 199 THR A CA 1
ATOM 1500 C C . THR A 1 199 ? -21.690 -10.655 24.075 1.00 38.34 199 THR A C 1
ATOM 1502 O O . THR A 1 199 ? -22.425 -11.470 24.637 1.00 38.34 199 THR A O 1
ATOM 1505 N N . SER A 1 200 ? -20.740 -9.985 24.727 1.00 44.84 200 SER A N 1
ATOM 1506 C CA . SER A 1 200 ? -20.877 -9.750 26.152 1.00 44.84 200 SER A CA 1
ATOM 1507 C C . SER A 1 200 ? -22.143 -8.914 26.280 1.00 44.84 200 SER A C 1
ATOM 1509 O O . SER A 1 200 ? -22.209 -7.758 25.862 1.00 44.84 200 SER A O 1
ATOM 1511 N N . GLN A 1 201 ? -23.212 -9.557 26.739 1.00 40.00 201 GLN A N 1
ATOM 1512 C CA . GLN A 1 201 ? -24.412 -8.864 27.163 1.00 40.00 201 GLN A CA 1
ATOM 1513 C C . GLN A 1 201 ? -24.013 -8.015 28.367 1.00 40.00 201 GLN A C 1
ATOM 1515 O O . GLN A 1 201 ? -24.073 -8.461 29.508 1.00 40.00 201 GLN A O 1
ATOM 1520 N N . VAL A 1 202 ? -23.554 -6.794 28.114 1.00 42.78 202 VAL A N 1
ATOM 1521 C CA . VAL A 1 202 ? -23.621 -5.757 29.131 1.00 42.78 202 VAL A CA 1
ATOM 1522 C C . VAL A 1 202 ? -25.097 -5.403 29.205 1.00 42.78 202 VAL A C 1
ATOM 1524 O O . VAL A 1 202 ? -25.672 -4.890 28.244 1.00 42.78 202 VAL A O 1
ATOM 1527 N N . ALA A 1 203 ? -25.727 -5.808 30.306 1.00 39.53 203 ALA A N 1
ATOM 1528 C CA . ALA A 1 203 ? -27.116 -5.511 30.592 1.00 39.53 203 ALA A CA 1
ATOM 1529 C C . ALA A 1 203 ? -27.355 -4.007 30.414 1.00 39.53 203 ALA A C 1
ATOM 1531 O O . ALA A 1 203 ? -26.700 -3.167 31.027 1.00 39.53 203 ALA A O 1
ATOM 1532 N N . ASN A 1 204 ? -28.279 -3.693 29.517 1.00 37.91 204 ASN A N 1
ATOM 1533 C CA . ASN A 1 204 ? -28.671 -2.344 29.173 1.00 37.91 204 ASN A CA 1
ATOM 1534 C C . ASN A 1 204 ? -29.604 -1.826 30.278 1.00 37.91 204 ASN A C 1
ATOM 1536 O O . ASN A 1 204 ? -30.815 -2.024 30.208 1.00 37.91 204 ASN A O 1
ATOM 1540 N N . THR A 1 205 ? -29.066 -1.197 31.322 1.00 42.34 205 THR A N 1
ATOM 1541 C CA . THR A 1 205 ? -29.860 -0.276 32.144 1.00 42.34 205 THR A CA 1
ATOM 1542 C C . THR A 1 205 ? -29.795 1.089 31.477 1.00 42.34 205 THR A C 1
ATOM 1544 O O . THR A 1 205 ? -28.743 1.727 31.459 1.00 42.34 205 THR A O 1
ATOM 1547 N N . GLY A 1 206 ? -30.910 1.477 30.858 1.00 35.53 206 GLY A N 1
ATOM 1548 C CA . GLY A 1 206 ? -31.078 2.738 30.143 1.00 35.53 206 GLY A CA 1
ATOM 1549 C C . GLY A 1 206 ? -30.852 3.996 31.003 1.00 35.53 206 GLY A C 1
ATOM 1550 O O . GLY A 1 206 ? -30.655 3.912 32.215 1.00 35.53 206 GLY A O 1
ATOM 1551 N N . PRO A 1 207 ? -30.858 5.177 30.363 1.00 38.81 207 PRO A N 1
ATOM 1552 C CA . PRO A 1 207 ? -30.162 6.363 30.836 1.00 38.81 207 PRO A CA 1
ATOM 1553 C C . PRO A 1 207 ? -31.012 7.194 31.801 1.00 38.81 207 PRO A C 1
ATOM 1555 O O . PRO A 1 207 ? -32.119 7.611 31.466 1.00 38.81 207 PRO A O 1
ATOM 1558 N N . HIS A 1 208 ? -30.446 7.547 32.953 1.00 40.47 208 HIS A N 1
ATOM 1559 C CA . HIS A 1 208 ? -30.885 8.728 33.687 1.00 40.47 208 HIS A CA 1
ATOM 1560 C C . HIS A 1 208 ? -29.984 9.895 33.291 1.00 40.47 208 HIS A C 1
ATOM 1562 O O . HIS A 1 208 ? -28.825 9.980 33.695 1.00 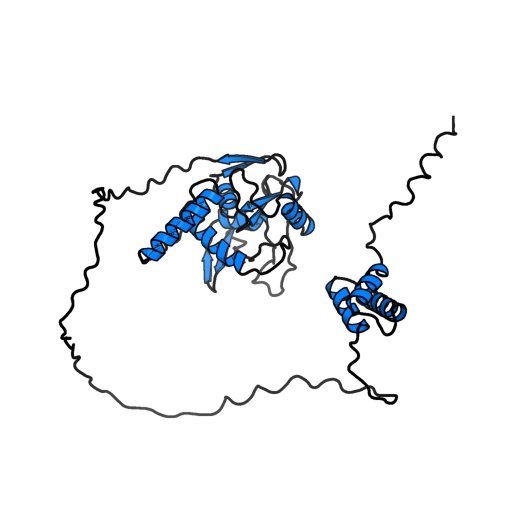40.47 208 HIS A O 1
ATOM 1568 N N . VAL A 1 209 ? -30.528 10.793 32.468 1.00 45.47 209 VAL A N 1
ATOM 1569 C CA . VAL A 1 209 ? -29.979 12.133 32.255 1.00 45.47 209 VAL A CA 1
ATOM 1570 C C . VAL A 1 209 ? -30.142 12.887 33.573 1.00 45.47 209 VAL A C 1
ATOM 1572 O O . VAL A 1 209 ? -31.189 13.463 33.850 1.00 45.47 209 VAL A O 1
ATOM 1575 N N . GLY A 1 210 ? -29.126 12.810 34.427 1.00 35.19 210 GLY A N 1
ATOM 1576 C CA . GLY A 1 210 ? -28.998 13.647 35.611 1.00 35.19 210 GLY A CA 1
ATOM 1577 C C . GLY A 1 210 ? -28.158 14.867 35.266 1.00 35.19 210 GLY A C 1
ATOM 1578 O O . GLY A 1 210 ? -26.935 14.784 35.206 1.00 35.19 210 GLY A O 1
ATOM 1579 N N . THR A 1 211 ? -28.806 16.006 35.038 1.00 40.50 211 THR A N 1
ATOM 1580 C CA . THR A 1 211 ? -28.163 17.322 35.093 1.00 40.50 211 THR A CA 1
ATOM 1581 C C . THR A 1 211 ? -27.652 17.557 36.516 1.00 40.50 211 THR A C 1
ATOM 1583 O O . THR A 1 211 ? -28.401 17.989 37.389 1.00 40.50 211 THR A O 1
ATOM 1586 N N . GLY A 1 212 ? -26.385 17.222 36.763 1.00 30.73 212 GLY A N 1
ATOM 1587 C CA . GLY A 1 212 ? -25.693 17.482 38.022 1.00 30.73 212 GLY A CA 1
ATOM 1588 C C . GLY A 1 212 ? -25.182 18.916 38.069 1.00 30.73 212 GLY A C 1
ATOM 1589 O O . GLY A 1 212 ? -24.135 19.233 37.513 1.00 30.73 212 GLY A O 1
ATOM 1590 N N . HIS A 1 213 ? -25.957 19.778 38.716 1.00 33.09 213 HIS A N 1
ATOM 1591 C CA . HIS A 1 213 ? -25.601 21.140 39.095 1.00 33.09 213 HIS A CA 1
ATOM 1592 C C . HIS A 1 213 ? -24.386 21.102 40.045 1.00 33.09 213 HIS A C 1
ATOM 1594 O O . HIS A 1 213 ? -24.453 20.465 41.095 1.00 33.09 213 HIS A O 1
ATOM 1600 N N . VAL A 1 214 ? -23.272 21.753 39.693 1.00 32.31 214 VAL A N 1
ATOM 1601 C CA . VAL A 1 214 ? -22.109 21.866 40.588 1.00 32.31 214 VAL A CA 1
ATOM 1602 C C . VAL A 1 214 ? -22.391 22.981 41.592 1.00 32.31 214 VAL A C 1
ATOM 1604 O O . VAL A 1 214 ? -22.267 24.158 41.265 1.00 32.31 214 VAL A O 1
ATOM 1607 N N . GLN A 1 215 ? -22.784 22.613 42.812 1.00 33.84 215 GLN A N 1
ATOM 1608 C CA . GLN A 1 215 ? -22.714 23.515 43.960 1.00 33.84 215 GLN A CA 1
ATOM 1609 C C . GLN A 1 215 ? -21.352 23.337 44.632 1.00 33.84 215 GLN A C 1
ATOM 1611 O O . GLN A 1 215 ? -21.027 22.274 45.156 1.00 33.84 215 GLN A O 1
ATOM 1616 N N . HIS A 1 216 ? -20.539 24.388 44.558 1.00 31.69 216 HIS A N 1
ATOM 1617 C CA . HIS A 1 216 ? -19.326 24.547 45.345 1.00 31.69 216 HIS A CA 1
ATOM 1618 C C . HIS A 1 216 ? -19.707 24.998 46.756 1.00 31.69 216 HIS A C 1
ATOM 1620 O O . HIS A 1 216 ? -20.117 26.141 46.910 1.00 31.69 216 HIS A O 1
ATOM 1626 N N . GLU A 1 217 ? -19.472 24.167 47.770 1.00 34.19 217 GLU A N 1
ATOM 1627 C CA . GLU A 1 217 ? -19.165 24.626 49.130 1.00 34.19 217 GLU A CA 1
ATOM 1628 C C . GLU A 1 217 ? -18.083 23.723 49.733 1.00 34.19 217 GLU A C 1
ATOM 1630 O O . GLU A 1 217 ? -18.014 22.525 49.461 1.00 34.19 217 GLU A O 1
ATOM 1635 N N . GLY A 1 218 ? -17.141 24.349 50.437 1.00 31.75 218 GLY A N 1
ATOM 1636 C CA . GLY A 1 218 ? -15.823 23.796 50.713 1.00 31.75 218 GLY A CA 1
ATOM 1637 C C . GLY A 1 218 ? -15.601 23.197 52.102 1.00 31.75 218 GLY A C 1
ATOM 1638 O O . GLY A 1 218 ? -16.471 23.147 52.962 1.00 31.75 218 GLY A O 1
ATOM 1639 N N . THR A 1 219 ? -14.316 22.888 52.301 1.00 33.62 219 THR A N 1
ATOM 1640 C CA . THR A 1 219 ? -13.589 22.616 53.555 1.00 33.62 219 THR A CA 1
ATOM 1641 C C . THR A 1 219 ? -13.678 21.196 54.131 1.00 33.62 219 THR A C 1
ATOM 1643 O O . THR A 1 219 ? -14.679 20.784 54.694 1.00 33.62 219 THR A O 1
ATOM 1646 N N . ALA A 1 220 ? -12.573 20.444 54.055 1.00 32.34 220 ALA A N 1
ATOM 1647 C CA . ALA A 1 220 ? -11.639 20.242 55.173 1.00 32.34 220 ALA A CA 1
ATOM 1648 C C . ALA A 1 220 ? -10.498 19.282 54.770 1.00 32.34 220 ALA A C 1
ATOM 1650 O O . ALA A 1 220 ? -10.626 18.461 53.867 1.00 32.34 220 ALA A O 1
ATOM 1651 N N . ARG A 1 221 ? -9.346 19.442 55.424 1.00 30.30 221 ARG A N 1
ATOM 1652 C CA . ARG A 1 221 ? -8.025 18.898 55.076 1.00 30.30 221 ARG A CA 1
ATOM 1653 C C . ARG A 1 221 ? -7.607 17.783 56.056 1.00 30.30 221 ARG A C 1
ATOM 1655 O O . ARG A 1 221 ? -7.926 17.889 57.234 1.00 30.30 221 ARG A O 1
ATOM 1662 N N . ALA A 1 222 ? -6.745 16.879 55.557 1.00 32.62 222 ALA A N 1
ATOM 1663 C CA . ALA A 1 222 ? -5.722 16.049 56.242 1.00 32.62 222 ALA A CA 1
ATOM 1664 C C . ALA A 1 222 ? -6.111 14.640 56.771 1.00 32.62 222 ALA A C 1
ATOM 1666 O O . ALA A 1 222 ? -7.275 14.425 57.092 1.00 32.62 222 ALA A O 1
ATOM 1667 N N . PRO A 1 223 ? -5.138 13.715 57.001 1.00 43.84 223 PRO A N 1
ATOM 1668 C CA . PRO A 1 223 ? -3.762 13.615 56.472 1.00 43.84 223 PRO A CA 1
ATOM 1669 C C . PRO A 1 223 ? -3.369 12.226 55.898 1.00 43.84 223 PRO A C 1
ATOM 1671 O O . PRO A 1 223 ? -4.084 11.232 55.993 1.00 43.84 223 PRO A O 1
ATOM 1674 N N . MET A 1 224 ? -2.168 12.213 55.309 1.00 30.70 224 MET A N 1
ATOM 1675 C CA . MET A 1 224 ? -1.409 11.105 54.715 1.00 30.70 224 MET A CA 1
ATOM 1676 C C . MET A 1 224 ? -0.950 10.053 55.743 1.00 30.70 224 MET A C 1
ATOM 1678 O O . MET A 1 224 ? -0.656 10.391 56.888 1.00 30.70 224 MET A O 1
ATOM 1682 N N . LYS A 1 225 ? -0.803 8.793 55.303 1.00 32.69 225 LYS A N 1
ATOM 1683 C CA . LYS A 1 225 ? -0.055 7.742 56.013 1.00 32.69 225 LYS A CA 1
ATOM 1684 C C . LYS A 1 225 ? 1.238 7.420 55.263 1.00 32.69 225 LYS A C 1
ATOM 1686 O O . LYS A 1 225 ? 1.196 7.004 54.108 1.00 32.69 225 LYS A O 1
ATOM 1691 N N . GLU A 1 226 ? 2.356 7.617 55.955 1.00 28.83 226 GLU A N 1
ATOM 1692 C CA . GLU A 1 226 ? 3.688 7.117 55.613 1.00 28.83 226 GLU A CA 1
ATOM 1693 C C . GLU A 1 226 ? 3.724 5.583 55.634 1.00 28.83 226 GLU A C 1
ATOM 1695 O O . GLU A 1 226 ? 3.146 4.946 56.516 1.00 28.83 226 GLU A O 1
ATOM 1700 N N . VAL A 1 227 ? 4.458 5.002 54.685 1.00 33.44 227 VAL A N 1
ATOM 1701 C CA . VAL A 1 227 ? 4.912 3.609 54.725 1.00 33.44 227 VAL A CA 1
ATOM 1702 C C . VAL A 1 227 ? 6.432 3.640 54.833 1.00 33.44 227 VAL A C 1
ATOM 1704 O O . VAL A 1 227 ? 7.127 4.083 53.921 1.00 33.44 227 VAL A O 1
ATOM 1707 N N . THR A 1 228 ? 6.934 3.195 55.979 1.00 30.53 228 THR A N 1
ATOM 1708 C CA . THR A 1 228 ? 8.352 3.012 56.281 1.00 30.53 228 THR A CA 1
ATOM 1709 C C . THR A 1 228 ? 8.845 1.670 55.730 1.00 30.53 228 THR A C 1
ATOM 1711 O O . THR A 1 228 ? 8.173 0.648 55.844 1.00 30.53 228 THR A O 1
ATOM 1714 N N . SER A 1 229 ? 10.039 1.672 55.134 1.00 32.38 229 SER A N 1
ATOM 1715 C CA . SER A 1 229 ? 10.809 0.466 54.790 1.00 32.38 229 SER A CA 1
ATOM 1716 C C . SER A 1 229 ? 11.922 0.262 55.825 1.00 32.38 229 SER A C 1
ATOM 1718 O O . SER A 1 229 ? 12.511 1.262 56.243 1.00 32.38 229 SER A O 1
ATOM 1720 N N . PRO A 1 230 ? 12.270 -0.974 56.226 1.00 39.81 230 PRO A N 1
ATOM 1721 C CA . PRO A 1 230 ? 13.486 -1.231 56.982 1.00 39.81 230 PRO A CA 1
ATOM 1722 C C . PRO A 1 230 ? 14.680 -1.517 56.061 1.00 39.81 230 PRO A C 1
ATOM 1724 O O . PRO A 1 230 ? 14.537 -2.017 54.946 1.00 39.81 230 PRO A O 1
ATOM 1727 N N . GLY A 1 231 ? 15.851 -1.123 56.561 1.00 29.08 231 GLY A N 1
ATOM 1728 C CA . GLY A 1 231 ? 17.097 -0.966 55.829 1.00 29.08 231 GLY A CA 1
ATOM 1729 C C . GLY A 1 231 ? 17.980 -2.203 55.665 1.00 29.08 231 GLY A C 1
ATOM 1730 O O . GLY A 1 231 ? 17.617 -3.341 55.951 1.00 29.08 231 GLY A O 1
ATOM 1731 N N . ALA A 1 232 ? 19.158 -1.873 55.144 1.00 30.12 232 ALA A N 1
ATOM 1732 C CA . ALA A 1 232 ? 20.212 -2.695 54.582 1.00 30.12 232 ALA A CA 1
ATOM 1733 C C . ALA A 1 232 ? 20.945 -3.622 55.564 1.00 30.12 232 ALA A C 1
ATOM 1735 O O . ALA A 1 232 ? 21.077 -3.324 56.749 1.00 30.12 232 ALA A O 1
ATOM 1736 N N . THR A 1 233 ? 21.572 -4.654 54.999 1.00 29.33 233 THR A N 1
ATOM 1737 C CA . THR A 1 233 ? 22.851 -5.180 55.483 1.00 29.33 233 THR A CA 1
ATOM 1738 C C . THR A 1 233 ? 23.860 -5.242 54.343 1.00 29.33 233 THR A C 1
ATOM 1740 O O . THR A 1 233 ? 23.554 -5.580 53.201 1.00 29.33 233 THR A O 1
ATOM 1743 N N . GLU A 1 234 ? 25.064 -4.817 54.699 1.00 31.34 234 GLU A N 1
ATOM 1744 C CA . GLU A 1 234 ? 26.237 -4.588 53.875 1.00 31.34 234 GLU A CA 1
ATOM 1745 C C . GLU A 1 234 ? 26.915 -5.894 53.444 1.00 31.34 234 GLU A C 1
ATOM 1747 O O . GLU A 1 234 ? 26.939 -6.884 54.178 1.00 31.34 234 GLU A O 1
ATOM 1752 N N . THR A 1 235 ? 27.593 -5.864 52.297 1.00 27.81 235 THR A N 1
ATOM 1753 C CA . THR A 1 235 ? 28.889 -6.541 52.160 1.00 27.81 235 THR A CA 1
ATOM 1754 C C . THR A 1 235 ? 29.732 -5.797 51.127 1.00 27.81 235 THR A C 1
ATOM 1756 O O . THR A 1 235 ? 29.409 -5.748 49.942 1.00 27.81 235 THR A O 1
ATOM 1759 N N . THR A 1 236 ? 30.795 -5.163 51.608 1.00 27.42 236 THR A N 1
ATOM 1760 C CA . THR A 1 236 ? 31.855 -4.506 50.839 1.00 27.42 236 THR A CA 1
ATOM 1761 C C . THR A 1 236 ? 33.100 -5.393 50.770 1.00 27.42 236 THR A C 1
ATOM 1763 O O . THR A 1 236 ? 33.275 -6.290 51.591 1.00 27.42 236 THR A O 1
ATOM 1766 N N . ALA A 1 237 ? 33.988 -5.023 49.834 1.00 29.28 237 ALA A N 1
ATOM 1767 C CA . ALA A 1 237 ? 35.353 -5.508 49.575 1.00 29.28 237 ALA A CA 1
ATOM 1768 C C . ALA A 1 237 ? 35.431 -6.678 48.569 1.00 29.28 237 ALA A C 1
ATOM 1770 O O . ALA A 1 237 ? 34.698 -7.647 48.673 1.00 29.28 237 ALA A O 1
ATOM 1771 N N . LEU A 1 238 ? 36.303 -6.692 47.559 1.00 28.75 238 LEU A N 1
ATOM 1772 C CA . LEU A 1 238 ? 37.436 -5.842 47.192 1.00 28.75 238 LEU A CA 1
ATOM 1773 C C . LEU A 1 238 ? 37.818 -6.220 45.742 1.00 28.75 238 LEU A C 1
ATOM 1775 O O . LEU A 1 238 ? 37.743 -7.398 45.405 1.00 28.75 238 LEU A O 1
ATOM 1779 N N . LEU A 1 239 ? 38.265 -5.266 44.920 1.00 30.12 239 LEU A N 1
ATOM 1780 C CA . LEU A 1 239 ? 39.541 -5.297 44.177 1.00 30.12 239 LEU A CA 1
ATOM 1781 C C . LEU A 1 239 ? 39.535 -4.229 43.076 1.00 30.12 239 LEU A C 1
ATOM 1783 O O . LEU A 1 239 ? 38.746 -4.252 42.134 1.00 30.12 239 LEU A O 1
ATOM 1787 N N . ALA A 1 240 ? 40.454 -3.283 43.239 1.00 27.95 240 ALA A N 1
ATOM 1788 C CA . ALA A 1 240 ? 40.774 -2.230 42.300 1.00 27.95 240 ALA A CA 1
ATOM 1789 C C . ALA A 1 240 ? 41.986 -2.621 41.435 1.00 27.95 240 ALA A C 1
ATOM 1791 O O . ALA A 1 240 ? 42.844 -3.392 41.860 1.00 27.95 240 ALA A O 1
ATOM 1792 N N . HIS A 1 241 ? 42.059 -1.951 40.283 1.00 28.30 241 HIS A N 1
ATOM 1793 C CA . HIS A 1 241 ? 43.201 -1.748 39.386 1.00 28.30 241 HIS A CA 1
ATOM 1794 C C . HIS A 1 241 ? 43.593 -2.866 38.410 1.00 28.30 241 HIS A C 1
ATOM 1796 O O . HIS A 1 241 ? 44.271 -3.825 38.768 1.00 28.30 241 HIS A O 1
ATOM 1802 N N . ARG A 1 242 ? 43.346 -2.589 37.118 1.00 30.64 242 ARG A N 1
ATOM 1803 C CA . ARG A 1 242 ? 44.427 -2.389 36.137 1.00 30.64 242 ARG A CA 1
ATOM 1804 C C . ARG A 1 242 ? 43.974 -1.632 34.876 1.00 30.64 242 ARG A C 1
ATOM 1806 O O . ARG A 1 242 ? 42.991 -1.983 34.242 1.00 30.64 242 ARG A O 1
ATOM 1813 N N . ASP A 1 243 ? 44.768 -0.606 34.577 1.00 28.78 243 ASP A N 1
ATOM 1814 C CA . ASP A 1 243 ? 45.179 -0.109 33.260 1.00 28.78 243 ASP A CA 1
ATOM 1815 C C . ASP A 1 243 ? 44.225 0.744 32.399 1.00 28.78 243 ASP A C 1
ATOM 1817 O O . ASP A 1 243 ? 43.547 0.323 31.467 1.00 28.78 243 ASP A O 1
ATOM 1821 N N . ARG A 1 244 ? 44.336 2.043 32.693 1.00 29.67 244 ARG A N 1
ATOM 1822 C CA . ARG A 1 244 ? 44.194 3.206 31.812 1.00 29.67 244 ARG A CA 1
ATOM 1823 C C . ARG A 1 244 ? 45.262 3.153 30.706 1.00 29.67 244 ARG A C 1
ATOM 1825 O O . ARG A 1 244 ? 46.431 3.296 31.042 1.00 29.67 244 ARG A O 1
ATOM 1832 N N . ALA A 1 245 ? 44.868 3.000 29.436 1.00 32.38 245 ALA A N 1
ATOM 1833 C CA . ALA A 1 245 ? 45.511 3.608 28.250 1.00 32.38 245 ALA A CA 1
ATOM 1834 C C . ALA A 1 245 ? 44.985 3.004 26.929 1.00 32.38 245 ALA A C 1
ATOM 1836 O O . ALA A 1 245 ? 45.616 2.108 26.372 1.00 32.38 245 ALA A O 1
ATOM 1837 N N . ARG A 1 246 ? 43.861 3.516 26.407 1.00 32.25 246 ARG A N 1
ATOM 1838 C CA . ARG A 1 246 ? 43.567 3.640 24.961 1.00 32.25 246 ARG A CA 1
ATOM 1839 C C . ARG A 1 246 ? 42.158 4.206 24.778 1.00 32.25 246 ARG A C 1
ATOM 1841 O O . ARG A 1 246 ? 41.211 3.443 24.686 1.00 32.25 246 ARG A O 1
ATOM 1848 N N . ASP A 1 247 ? 42.029 5.528 24.779 1.00 31.61 247 ASP A N 1
ATOM 1849 C CA . ASP A 1 247 ? 40.954 6.201 24.037 1.00 31.61 247 ASP A CA 1
ATOM 1850 C C . ASP A 1 247 ? 41.236 7.703 23.971 1.00 31.61 247 ASP A C 1
ATOM 1852 O O . ASP A 1 247 ? 40.713 8.504 24.734 1.00 31.61 247 ASP A O 1
ATOM 1856 N N . GLU A 1 248 ? 42.172 8.063 23.097 1.00 35.91 248 GLU A N 1
ATOM 1857 C CA . GLU A 1 248 ? 42.374 9.431 22.615 1.00 35.91 248 GLU A CA 1
ATOM 1858 C C . GLU A 1 248 ? 43.233 9.349 21.345 1.00 35.91 248 GLU A C 1
ATOM 1860 O O . GLU A 1 248 ? 44.449 9.508 21.373 1.00 35.91 248 GLU A O 1
ATOM 1865 N N . SER A 1 249 ? 42.605 8.956 20.233 1.00 30.70 249 SER A N 1
ATOM 1866 C CA . SER A 1 249 ? 43.063 9.198 18.856 1.00 30.70 249 SER A CA 1
ATOM 1867 C C . SER A 1 249 ? 42.134 8.452 17.897 1.00 30.70 249 SER A C 1
ATOM 1869 O O . SER A 1 249 ? 42.168 7.228 17.863 1.00 30.70 249 SER A O 1
ATOM 1871 N N . ILE A 1 250 ? 41.271 9.190 17.191 1.00 31.06 250 ILE A N 1
ATOM 1872 C CA . ILE A 1 250 ? 40.921 9.084 15.756 1.00 31.06 250 ILE A CA 1
ATOM 1873 C C . ILE A 1 250 ? 39.819 10.136 15.528 1.00 31.06 250 ILE A C 1
ATOM 1875 O O . ILE A 1 250 ? 38.623 9.876 15.473 1.00 31.06 250 ILE A O 1
ATOM 1879 N N . ALA A 1 251 ? 40.256 11.390 15.481 1.00 34.09 251 ALA A N 1
ATOM 1880 C CA . ALA A 1 251 ? 39.504 12.520 14.948 1.00 34.09 251 ALA A CA 1
ATOM 1881 C C . ALA A 1 251 ? 40.524 13.468 14.315 1.00 34.09 251 ALA A C 1
ATOM 1883 O O . ALA A 1 251 ? 40.760 14.565 14.811 1.00 34.09 251 ALA A O 1
ATOM 1884 N N . ARG A 1 252 ? 41.228 12.965 13.295 1.00 32.56 252 ARG A N 1
ATOM 1885 C CA . ARG A 1 252 ? 42.124 13.703 12.393 1.00 32.56 252 ARG A CA 1
ATOM 1886 C C . ARG A 1 252 ? 42.752 12.698 11.436 1.00 32.56 252 ARG A C 1
ATOM 1888 O O . ARG A 1 252 ? 43.633 11.969 11.858 1.00 32.56 252 ARG A O 1
ATOM 1895 N N . GLU A 1 253 ? 42.230 12.643 10.212 1.00 29.38 253 GLU A N 1
ATOM 1896 C CA . GLU A 1 253 ? 42.946 12.364 8.951 1.00 29.38 253 GLU A CA 1
ATOM 1897 C C . GLU A 1 253 ? 41.935 11.972 7.865 1.00 29.38 253 GLU A C 1
ATOM 1899 O O . GLU A 1 253 ? 41.414 10.862 7.848 1.00 29.38 253 GLU A O 1
ATOM 1904 N N . THR A 1 254 ? 41.604 12.929 6.994 1.00 27.56 254 THR A N 1
ATOM 1905 C CA . THR A 1 254 ? 41.355 12.772 5.544 1.00 27.56 254 THR A CA 1
ATOM 1906 C C . THR A 1 254 ? 40.831 14.103 5.009 1.00 27.56 254 THR A C 1
ATOM 1908 O O . THR A 1 254 ? 39.629 14.306 4.918 1.00 27.56 254 THR A O 1
ATOM 1911 N N . MET A 1 255 ? 41.737 15.036 4.701 1.00 28.58 255 MET A N 1
ATOM 1912 C CA . MET A 1 255 ? 41.567 16.036 3.634 1.00 28.58 255 MET A CA 1
ATOM 1913 C C . MET A 1 255 ? 42.851 16.862 3.489 1.00 28.58 255 MET A C 1
ATOM 1915 O O . MET A 1 255 ? 42.890 18.049 3.774 1.00 28.58 255 MET A O 1
ATOM 1919 N N . ASP A 1 256 ? 43.903 16.203 3.015 1.00 28.81 256 ASP A N 1
ATOM 1920 C CA . ASP A 1 256 ? 44.918 16.846 2.189 1.00 28.81 256 ASP A CA 1
ATOM 1921 C C . ASP A 1 256 ? 44.936 16.051 0.893 1.00 28.81 256 ASP A C 1
ATOM 1923 O O . ASP A 1 256 ? 45.194 14.854 0.945 1.00 28.81 256 ASP A O 1
ATOM 1927 N N . HIS A 1 257 ? 44.553 16.684 -0.216 1.00 28.66 257 HIS A N 1
ATOM 1928 C CA . HIS A 1 257 ? 45.014 16.467 -1.594 1.00 28.66 257 HIS A CA 1
ATOM 1929 C C . HIS A 1 257 ? 44.191 17.399 -2.498 1.00 28.66 257 HIS A C 1
ATOM 1931 O O . HIS A 1 257 ? 43.058 17.101 -2.866 1.00 28.66 257 HIS A O 1
ATOM 1937 N N . VAL A 1 258 ? 44.764 18.565 -2.795 1.00 32.06 258 VAL A N 1
ATOM 1938 C CA . VAL A 1 258 ? 45.041 19.111 -4.139 1.00 32.06 258 VAL A CA 1
ATOM 1939 C C . VAL A 1 258 ? 45.205 20.623 -3.981 1.00 32.06 258 VAL A C 1
ATOM 1941 O O . VAL A 1 258 ? 44.246 21.392 -3.971 1.00 32.06 258 VAL A O 1
ATOM 1944 N N . ALA A 1 259 ? 46.464 21.037 -3.863 1.00 27.73 259 ALA A N 1
ATOM 1945 C CA . ALA A 1 259 ? 46.887 22.393 -4.140 1.00 27.73 259 ALA A CA 1
ATOM 1946 C C . ALA A 1 259 ? 47.402 22.469 -5.585 1.00 27.73 259 ALA A C 1
ATOM 1948 O O . ALA A 1 259 ? 48.306 21.735 -5.973 1.00 27.73 259 ALA A O 1
ATOM 1949 N N . ASN A 1 260 ? 46.855 23.455 -6.294 1.00 28.80 260 ASN A N 1
ATOM 1950 C CA . ASN A 1 260 ? 47.553 24.376 -7.187 1.00 28.80 260 ASN A CA 1
ATOM 1951 C C . ASN A 1 260 ? 47.806 23.988 -8.660 1.00 28.80 260 ASN A C 1
ATOM 1953 O O . ASN A 1 260 ? 48.685 23.202 -8.997 1.00 28.80 260 ASN A O 1
ATOM 1957 N N . THR A 1 261 ? 47.134 24.726 -9.547 1.00 33.16 261 THR A N 1
ATOM 1958 C CA . THR A 1 261 ? 47.758 25.348 -10.728 1.00 33.16 261 THR A CA 1
ATOM 1959 C C . THR A 1 261 ? 47.322 26.821 -10.772 1.00 33.16 261 THR A C 1
ATOM 1961 O O . THR A 1 261 ? 46.129 27.115 -10.732 1.00 33.16 261 THR A O 1
ATOM 1964 N N . GLY A 1 262 ? 48.307 27.732 -10.753 1.00 27.58 262 GLY A N 1
ATOM 1965 C CA . GLY A 1 262 ? 48.158 29.194 -10.643 1.00 27.58 262 GLY A CA 1
ATOM 1966 C C . GLY A 1 262 ? 47.657 29.888 -11.920 1.00 27.58 262 GLY A C 1
ATOM 1967 O O . GLY A 1 262 ? 47.749 29.317 -13.002 1.00 27.58 262 GLY A O 1
ATOM 1968 N N . ALA A 1 263 ? 46.983 31.039 -11.757 1.00 28.23 263 ALA A N 1
ATOM 1969 C CA . ALA A 1 263 ? 47.466 32.424 -12.009 1.00 28.23 263 ALA A CA 1
ATOM 1970 C C . ALA A 1 263 ? 47.387 32.819 -13.507 1.00 28.23 263 ALA A C 1
ATOM 1972 O O . ALA A 1 263 ? 47.808 32.040 -14.351 1.00 28.23 263 ALA A O 1
ATOM 1973 N N . SER A 1 264 ? 46.812 33.941 -13.964 1.00 31.73 264 SER A N 1
ATOM 1974 C CA . SER A 1 264 ? 46.666 35.334 -13.468 1.00 31.73 264 SER A CA 1
ATOM 1975 C C . SER A 1 264 ? 45.382 35.946 -14.113 1.00 31.73 264 SER A C 1
ATOM 1977 O O . SER A 1 264 ? 44.871 35.358 -15.059 1.00 31.73 264 SER A O 1
ATOM 1979 N N . ASP A 1 265 ? 44.719 37.036 -13.705 1.00 27.23 265 ASP A N 1
ATOM 1980 C CA . ASP A 1 265 ? 45.197 38.390 -13.407 1.00 27.23 265 ASP A CA 1
ATOM 1981 C C . ASP A 1 265 ? 44.107 39.247 -12.703 1.00 27.23 265 ASP A C 1
ATOM 1983 O O . ASP A 1 265 ? 42.919 39.153 -13.004 1.00 27.23 265 ASP A O 1
ATOM 1987 N N . ALA A 1 266 ? 44.582 40.090 -11.781 1.00 29.97 266 ALA A N 1
ATOM 1988 C CA . ALA A 1 266 ? 44.149 41.429 -11.344 1.00 29.97 266 ALA A CA 1
ATOM 1989 C C . ALA A 1 266 ? 42.657 41.876 -11.243 1.00 29.97 266 ALA A C 1
ATOM 1991 O O . ALA A 1 266 ? 42.026 42.289 -12.209 1.00 29.97 266 ALA A O 1
ATOM 1992 N N . THR A 1 267 ? 42.226 42.023 -9.979 1.00 28.61 267 THR A N 1
ATOM 1993 C CA . THR A 1 267 ? 41.733 43.271 -9.335 1.00 28.61 267 THR A CA 1
ATOM 1994 C C . THR A 1 267 ? 40.475 43.989 -9.865 1.00 28.61 267 THR A C 1
ATOM 1996 O O . THR A 1 267 ? 40.550 44.741 -10.828 1.00 28.61 267 THR A O 1
ATOM 1999 N N . ALA A 1 268 ? 39.371 43.956 -9.099 1.00 27.47 268 ALA A N 1
ATOM 2000 C CA . ALA A 1 268 ? 38.859 45.110 -8.324 1.00 27.47 268 ALA A CA 1
ATOM 2001 C C . ALA A 1 268 ? 37.446 44.870 -7.740 1.00 27.47 268 ALA A C 1
ATOM 2003 O O . ALA A 1 268 ? 36.591 44.211 -8.318 1.00 27.47 268 ALA A O 1
ATOM 2004 N N . ILE A 1 269 ? 37.251 45.441 -6.555 1.00 36.53 269 ILE A N 1
ATOM 2005 C CA . ILE A 1 269 ? 36.161 45.322 -5.578 1.00 36.53 269 ILE A CA 1
ATOM 2006 C C . ILE A 1 269 ? 34.869 46.026 -6.044 1.00 36.53 269 ILE A C 1
ATOM 2008 O O . ILE A 1 269 ? 34.952 47.201 -6.389 1.00 36.53 269 ILE A O 1
ATOM 2012 N N . ALA A 1 270 ? 33.693 45.380 -5.932 1.00 30.50 270 ALA A N 1
ATOM 2013 C CA . ALA A 1 270 ? 32.403 46.011 -5.568 1.00 30.50 270 ALA A CA 1
ATOM 2014 C C . ALA A 1 270 ? 31.232 44.999 -5.546 1.00 30.50 270 ALA A C 1
ATOM 2016 O O . ALA A 1 270 ? 30.901 44.457 -6.589 1.00 30.50 270 ALA A O 1
ATOM 2017 N N . GLY A 1 271 ? 30.580 44.823 -4.383 1.00 30.91 271 GLY A N 1
ATOM 2018 C CA . GLY A 1 271 ? 29.197 44.325 -4.211 1.00 30.91 271 GLY A CA 1
ATOM 2019 C C . GLY A 1 271 ? 28.892 42.900 -4.695 1.00 30.91 271 GLY A C 1
ATOM 2020 O O . GLY A 1 271 ? 29.030 42.605 -5.870 1.00 30.91 271 GLY A O 1
ATOM 2021 N N . GLY A 1 272 ? 28.427 42.016 -3.804 1.00 42.00 272 GLY A N 1
ATOM 2022 C CA . GLY A 1 272 ? 28.095 40.619 -4.122 1.00 42.00 272 GLY A CA 1
ATOM 2023 C C . GLY A 1 272 ? 27.180 40.464 -5.344 1.00 42.00 272 GLY A C 1
ATOM 2024 O O . GLY A 1 272 ? 25.959 40.539 -5.227 1.00 42.00 272 GLY A O 1
ATOM 2025 N N . LEU A 1 273 ? 27.783 40.236 -6.513 1.00 51.00 273 LEU A N 1
ATOM 2026 C CA . LEU A 1 273 ? 27.101 39.829 -7.729 1.00 51.00 273 LEU A CA 1
ATOM 2027 C C . LEU A 1 273 ? 26.753 38.352 -7.579 1.00 51.00 273 LEU A C 1
ATOM 2029 O O . LEU A 1 273 ? 27.630 37.491 -7.558 1.00 51.00 273 LEU A O 1
ATOM 2033 N N . VAL A 1 274 ? 25.461 38.075 -7.454 1.00 67.75 274 VAL A N 1
ATOM 2034 C CA . VAL A 1 274 ? 24.911 36.724 -7.553 1.00 67.75 274 VAL A CA 1
ATOM 2035 C C . VAL A 1 274 ? 25.356 36.128 -8.893 1.00 67.75 274 VAL A C 1
ATOM 2037 O O . VAL A 1 274 ? 25.096 36.716 -9.945 1.00 67.75 274 VAL A O 1
ATOM 2040 N N . ASP A 1 275 ? 26.038 34.979 -8.870 1.00 85.81 275 ASP A N 1
ATOM 2041 C CA . ASP A 1 275 ? 26.402 34.242 -10.085 1.00 85.81 275 ASP A CA 1
ATOM 2042 C C . ASP A 1 275 ? 25.155 33.569 -10.678 1.00 85.81 275 ASP A C 1
ATOM 2044 O O . ASP A 1 275 ? 24.903 32.372 -10.524 1.00 85.81 275 ASP A O 1
ATOM 2048 N N . LEU A 1 276 ? 24.355 34.370 -11.382 1.00 85.81 276 LEU A N 1
ATOM 2049 C CA . LEU A 1 276 ? 23.120 33.932 -12.031 1.00 85.81 276 LEU A CA 1
ATOM 2050 C C . LEU A 1 276 ? 23.363 32.817 -13.058 1.00 85.81 276 LEU A C 1
ATOM 2052 O O . LEU A 1 276 ? 22.485 31.988 -13.292 1.00 85.81 276 LEU A O 1
ATOM 2056 N N . CYS A 1 277 ? 24.548 32.781 -13.677 1.00 87.00 277 CYS A N 1
ATOM 2057 C CA . CYS A 1 277 ? 24.900 31.738 -14.632 1.00 87.00 277 CYS A CA 1
ATOM 2058 C C . CYS A 1 277 ? 25.140 30.399 -13.921 1.00 87.00 277 CYS A C 1
ATOM 2060 O O . CYS A 1 277 ? 24.648 29.361 -14.381 1.00 87.00 277 CYS A O 1
ATOM 2062 N N . GLY A 1 278 ? 25.867 30.418 -12.803 1.00 87.88 278 GLY A N 1
ATOM 2063 C CA . GLY A 1 278 ? 26.087 29.253 -11.950 1.00 87.88 278 GLY A CA 1
ATOM 2064 C C . GLY A 1 278 ? 24.784 28.705 -11.369 1.00 87.88 278 GLY A C 1
ATOM 2065 O O . GLY A 1 278 ? 24.508 27.508 -11.486 1.00 87.88 278 GLY A O 1
ATOM 2066 N N . GLU A 1 279 ? 23.929 29.579 -10.836 1.00 88.94 279 GLU A N 1
ATOM 2067 C CA . GLU A 1 279 ? 22.634 29.196 -10.260 1.00 88.94 279 GLU A CA 1
ATOM 2068 C C . GLU A 1 279 ? 21.680 28.602 -11.306 1.00 88.94 279 GLU A C 1
ATOM 2070 O O . GLU A 1 279 ? 21.106 27.529 -11.093 1.00 88.94 279 GLU A O 1
ATOM 2075 N N . ALA A 1 280 ? 21.563 29.234 -12.479 1.00 88.50 280 ALA A N 1
ATOM 2076 C CA . ALA A 1 280 ? 20.737 28.711 -13.564 1.00 88.50 280 ALA A CA 1
ATOM 2077 C C . ALA A 1 280 ? 21.255 27.360 -14.086 1.00 88.50 280 ALA A C 1
ATOM 2079 O O . ALA A 1 280 ? 20.470 26.456 -14.381 1.00 88.50 280 ALA A O 1
ATOM 2080 N N . THR A 1 281 ? 22.579 27.185 -14.149 1.00 89.00 281 THR A N 1
ATOM 2081 C CA . THR A 1 281 ? 23.206 25.912 -14.531 1.00 89.00 281 THR A CA 1
ATOM 2082 C C . THR A 1 281 ? 22.851 24.798 -13.546 1.00 89.00 281 THR A C 1
ATOM 2084 O O . THR A 1 281 ? 22.510 23.689 -13.967 1.00 89.00 281 THR A O 1
ATOM 2087 N N . LEU A 1 282 ? 22.918 25.072 -12.240 1.00 90.81 282 LEU A N 1
ATOM 2088 C CA . LEU A 1 282 ? 22.601 24.093 -11.200 1.00 90.81 282 LEU A CA 1
ATOM 2089 C C . LEU A 1 282 ? 21.126 23.674 -11.262 1.00 90.81 282 LEU A C 1
ATOM 2091 O O . LEU A 1 282 ? 20.823 22.480 -11.246 1.00 90.81 282 LEU A O 1
ATOM 2095 N N . ALA A 1 283 ? 20.220 24.640 -11.411 1.00 89.50 283 ALA A N 1
ATOM 2096 C CA . ALA A 1 283 ? 18.790 24.385 -11.538 1.00 89.50 283 ALA A CA 1
ATOM 2097 C C . ALA A 1 283 ? 18.455 23.547 -12.787 1.00 89.50 283 ALA A C 1
ATOM 2099 O O . ALA A 1 283 ? 17.687 22.590 -12.706 1.00 89.50 283 ALA A O 1
ATOM 2100 N N . LEU A 1 284 ? 19.082 23.819 -13.938 1.00 86.44 284 LEU A N 1
ATOM 2101 C CA . LEU A 1 284 ? 18.895 23.004 -15.146 1.00 86.44 284 LEU A CA 1
ATOM 2102 C C . LEU A 1 284 ? 19.437 21.575 -14.980 1.00 86.44 284 LEU A C 1
ATOM 2104 O O . LEU A 1 284 ? 18.801 20.626 -15.443 1.00 86.44 284 LEU A O 1
ATOM 2108 N N . LYS A 1 285 ? 20.567 21.392 -14.284 1.00 90.06 285 LYS A N 1
ATOM 2109 C CA . LYS A 1 285 ? 21.087 20.056 -13.935 1.00 90.06 285 LYS A CA 1
ATOM 2110 C C . LYS A 1 285 ? 20.100 19.294 -13.038 1.00 90.06 285 LYS A C 1
ATOM 2112 O O . LYS A 1 285 ? 19.846 18.118 -13.288 1.00 90.06 285 LYS A O 1
ATOM 2117 N N . GLN A 1 286 ? 19.489 19.962 -12.056 1.00 89.31 286 GLN A N 1
ATOM 2118 C CA . GLN A 1 286 ? 18.452 19.374 -11.190 1.00 89.31 286 GLN A CA 1
ATOM 2119 C C . GLN A 1 286 ? 17.173 19.001 -11.955 1.00 89.31 286 GLN A C 1
ATOM 2121 O O . GLN A 1 286 ? 16.526 18.011 -11.623 1.00 89.31 286 GLN A O 1
ATOM 2126 N N . LEU A 1 287 ? 16.845 19.733 -13.024 1.00 86.38 287 LEU A N 1
ATOM 2127 C CA . LEU A 1 287 ? 15.755 19.399 -13.950 1.00 86.38 287 LEU A CA 1
ATOM 2128 C C . LEU A 1 287 ? 16.097 18.248 -14.920 1.00 86.38 287 LEU A C 1
ATOM 2130 O O . LEU A 1 287 ? 15.261 17.872 -15.740 1.00 86.38 287 LEU A O 1
ATOM 2134 N N . GLY A 1 288 ? 17.301 17.670 -14.832 1.00 85.06 288 GLY A N 1
ATOM 2135 C CA . GLY A 1 288 ? 17.714 16.495 -15.604 1.00 85.06 288 GLY A CA 1
ATOM 2136 C C . GLY A 1 288 ? 18.410 16.798 -16.935 1.00 85.06 288 GLY A C 1
ATOM 2137 O O . GLY A 1 288 ? 18.614 15.884 -17.737 1.00 85.06 288 GLY A O 1
ATOM 2138 N N . TRP A 1 289 ? 18.798 18.051 -17.196 1.00 86.19 289 TRP A N 1
ATOM 2139 C CA . TRP A 1 289 ? 19.567 18.395 -18.395 1.00 86.19 289 TRP A CA 1
ATOM 2140 C C . TRP A 1 289 ? 21.024 17.931 -18.286 1.00 86.19 289 TRP A C 1
ATOM 2142 O O . TRP A 1 289 ? 21.662 18.045 -17.238 1.00 86.19 289 TRP A O 1
ATOM 2152 N N . ARG A 1 290 ? 21.586 17.445 -19.404 1.00 89.44 290 ARG A N 1
ATOM 2153 C CA . ARG A 1 290 ? 23.013 17.086 -19.484 1.00 89.44 290 ARG A CA 1
ATOM 2154 C C . ARG A 1 290 ? 23.885 18.304 -19.126 1.00 89.44 290 ARG A C 1
ATOM 2156 O O . ARG A 1 290 ? 23.602 19.385 -19.647 1.00 89.44 290 ARG A O 1
ATOM 2163 N N . PRO A 1 291 ? 24.972 18.147 -18.343 1.00 86.69 291 PRO A N 1
ATOM 2164 C CA . PRO A 1 291 ? 25.795 19.263 -17.864 1.00 86.69 291 PRO A CA 1
ATOM 2165 C C . PRO A 1 291 ? 26.237 20.247 -18.953 1.00 86.69 291 PRO A C 1
ATOM 2167 O O . PRO A 1 291 ? 26.042 21.449 -18.803 1.00 86.69 291 PRO A O 1
ATOM 2170 N N . ALA A 1 292 ? 26.718 19.735 -20.090 1.00 87.00 292 ALA A N 1
ATOM 2171 C CA . ALA A 1 292 ? 27.158 20.559 -21.216 1.00 87.00 292 ALA A CA 1
ATOM 2172 C C . ALA A 1 292 ? 26.027 21.409 -21.830 1.00 87.00 292 ALA A C 1
ATOM 2174 O O . ALA A 1 292 ? 26.261 22.525 -22.284 1.00 87.00 292 ALA A O 1
ATOM 2175 N N . VAL A 1 293 ? 24.794 20.891 -21.825 1.00 87.19 293 VAL A N 1
ATOM 2176 C CA . VAL A 1 293 ? 23.616 21.585 -22.367 1.00 87.19 293 VAL A CA 1
ATOM 2177 C C . VAL A 1 293 ? 23.129 22.655 -21.393 1.00 87.19 293 VAL A C 1
ATOM 2179 O O . VAL A 1 293 ? 22.861 23.777 -21.811 1.00 87.19 293 VAL A O 1
ATOM 2182 N N . ALA A 1 294 ? 23.088 22.332 -20.098 1.00 88.31 294 ALA A N 1
ATOM 2183 C CA . ALA A 1 294 ? 22.737 23.275 -19.039 1.00 88.31 294 ALA A CA 1
ATOM 2184 C C . ALA A 1 294 ? 23.696 24.479 -19.004 1.00 88.31 294 ALA A C 1
ATOM 2186 O O . ALA A 1 294 ? 23.252 25.623 -18.980 1.00 88.31 294 ALA A O 1
ATOM 2187 N N . GLU A 1 295 ? 25.006 24.225 -19.081 1.00 88.94 295 GLU A N 1
ATOM 2188 C CA . GLU A 1 295 ? 26.038 25.270 -19.071 1.00 88.94 295 GLU A CA 1
ATOM 2189 C C . GLU A 1 295 ? 26.008 26.141 -20.334 1.00 88.94 295 GLU A C 1
ATOM 2191 O O . GLU A 1 295 ? 26.187 27.357 -20.261 1.00 88.94 295 GLU A O 1
ATOM 2196 N N . ALA A 1 296 ? 25.772 25.546 -21.508 1.00 88.69 296 ALA A N 1
ATOM 2197 C CA . ALA A 1 296 ? 25.633 26.302 -22.752 1.00 88.69 296 ALA A CA 1
ATOM 2198 C C . ALA A 1 296 ? 24.378 27.194 -22.744 1.00 88.69 296 ALA A C 1
ATOM 2200 O O . ALA A 1 296 ? 24.460 28.369 -23.104 1.00 88.69 296 ALA A O 1
ATOM 2201 N N . ALA A 1 297 ? 23.238 26.661 -22.294 1.00 88.50 297 ALA A N 1
ATOM 2202 C CA . ALA A 1 297 ? 21.971 27.386 -22.248 1.00 88.50 297 ALA A CA 1
ATOM 2203 C C . ALA A 1 297 ? 21.982 28.526 -21.217 1.00 88.50 297 ALA A C 1
ATOM 2205 O O . ALA A 1 297 ? 21.540 29.630 -21.535 1.00 88.50 297 ALA A O 1
ATOM 2206 N N . ALA A 1 298 ? 22.528 28.288 -20.018 1.00 89.25 298 ALA A N 1
ATOM 2207 C CA . ALA A 1 298 ? 22.638 29.298 -18.966 1.00 89.25 298 ALA A CA 1
ATOM 2208 C C . ALA A 1 298 ? 23.577 30.447 -19.365 1.00 89.25 298 ALA A C 1
ATOM 2210 O O . ALA A 1 298 ? 23.190 31.608 -19.250 1.00 89.25 298 ALA A O 1
ATOM 2211 N N . ARG A 1 299 ? 24.761 30.152 -19.928 1.00 90.44 299 ARG A N 1
ATOM 2212 C CA . ARG A 1 299 ? 25.678 31.196 -20.426 1.00 90.44 299 ARG A CA 1
ATOM 2213 C C . ARG A 1 299 ? 25.030 32.053 -21.508 1.00 90.44 299 ARG A C 1
ATOM 2215 O O . ARG A 1 299 ? 25.058 33.276 -21.420 1.00 90.44 299 ARG A O 1
ATOM 2222 N N . ALA A 1 300 ? 24.396 31.421 -22.496 1.00 87.56 300 ALA A N 1
ATOM 2223 C CA . ALA A 1 300 ? 23.730 32.136 -23.580 1.00 87.56 300 ALA A CA 1
ATOM 2224 C C . ALA A 1 300 ? 22.544 32.992 -23.093 1.00 87.56 300 ALA A C 1
ATOM 2226 O O . ALA A 1 300 ? 22.308 34.070 -23.638 1.00 87.56 300 ALA A O 1
ATOM 2227 N N . ALA A 1 301 ? 21.805 32.538 -22.076 1.00 89.06 301 ALA A N 1
ATOM 2228 C CA . ALA A 1 301 ? 20.703 33.291 -21.478 1.00 89.06 301 ALA A CA 1
ATOM 2229 C C . ALA A 1 301 ? 21.197 34.502 -20.671 1.00 89.06 301 ALA A C 1
ATOM 2231 O O . ALA A 1 301 ? 20.673 35.603 -20.841 1.00 89.06 301 ALA A O 1
ATOM 2232 N N . THR A 1 302 ? 22.241 34.331 -19.857 1.00 87.81 302 THR A N 1
ATOM 2233 C CA . THR A 1 302 ? 22.843 35.424 -19.079 1.00 87.81 302 THR A CA 1
ATOM 2234 C C . THR A 1 302 ? 23.450 36.492 -19.993 1.00 87.81 302 THR A C 1
ATOM 2236 O O . THR A 1 302 ? 23.207 37.680 -19.790 1.00 87.81 302 THR A O 1
ATOM 2239 N N . SER A 1 303 ? 24.149 36.093 -21.064 1.00 87.19 303 SER A N 1
ATOM 2240 C CA . SER A 1 303 ? 24.676 37.035 -22.064 1.00 87.19 303 SER A CA 1
ATOM 2241 C C . SER A 1 303 ? 23.578 37.797 -22.814 1.00 87.19 303 SER A C 1
ATOM 2243 O O . SER A 1 303 ? 23.780 38.955 -23.165 1.00 87.19 303 SER A O 1
ATOM 2245 N N . ALA A 1 304 ? 22.416 37.179 -23.052 1.00 85.75 304 ALA A N 1
ATOM 2246 C CA . ALA A 1 304 ? 21.307 37.815 -23.764 1.00 85.75 304 ALA A CA 1
ATOM 2247 C C . ALA A 1 304 ? 20.505 38.809 -22.902 1.00 85.75 304 ALA A C 1
ATOM 2249 O O . ALA A 1 304 ? 19.919 39.746 -23.440 1.00 85.75 304 ALA A O 1
ATOM 2250 N N . LEU A 1 305 ? 20.449 38.605 -21.582 1.00 85.75 305 LEU A N 1
ATOM 2251 C CA . LEU A 1 305 ? 19.628 39.410 -20.667 1.00 85.75 305 LEU A CA 1
ATOM 2252 C C . LEU A 1 305 ? 20.387 40.577 -20.008 1.00 85.75 305 LEU A C 1
ATOM 2254 O O . LEU A 1 305 ? 19.746 41.520 -19.538 1.00 85.75 305 LEU A O 1
ATOM 2258 N N . GLY A 1 306 ? 21.724 40.548 -20.011 1.00 77.38 306 GLY A N 1
ATOM 2259 C CA . GLY A 1 306 ? 22.572 41.641 -19.522 1.00 77.38 306 GLY A CA 1
ATOM 2260 C C . GLY A 1 306 ? 22.528 41.851 -18.000 1.00 77.38 306 GLY A C 1
ATOM 2261 O O . GLY A 1 306 ? 22.052 41.006 -17.247 1.00 77.38 306 GLY A O 1
ATOM 2262 N N . ALA A 1 307 ? 23.033 43.000 -17.534 1.00 70.25 307 ALA A N 1
ATOM 2263 C CA . ALA A 1 307 ? 23.324 43.266 -16.115 1.00 70.25 307 ALA A CA 1
ATOM 2264 C C . ALA A 1 307 ? 22.096 43.365 -15.177 1.00 70.25 307 ALA A C 1
ATOM 2266 O O . ALA A 1 307 ? 22.260 43.293 -13.965 1.00 70.25 307 ALA A O 1
ATOM 2267 N N . ASN A 1 308 ? 20.876 43.489 -15.718 1.00 72.19 308 ASN A N 1
ATOM 2268 C CA . ASN A 1 308 ? 19.623 43.585 -14.946 1.00 72.19 308 ASN A CA 1
ATOM 2269 C C . ASN A 1 308 ? 18.791 42.288 -14.994 1.00 72.19 308 ASN A C 1
ATOM 2271 O O . ASN A 1 308 ? 17.568 42.308 -14.817 1.00 72.19 308 ASN A O 1
ATOM 2275 N N . ALA A 1 309 ? 19.424 41.160 -15.314 1.00 79.81 309 ALA A N 1
ATOM 2276 C CA . ALA A 1 309 ? 18.758 39.869 -15.336 1.00 79.81 309 ALA A CA 1
ATOM 2277 C C . ALA A 1 309 ? 18.422 39.392 -13.912 1.00 79.81 309 ALA A C 1
ATOM 2279 O O . ALA A 1 309 ? 19.201 39.566 -12.982 1.00 79.81 309 ALA A O 1
ATOM 2280 N N . THR A 1 310 ? 17.264 38.753 -13.749 1.00 87.62 310 THR A N 1
ATOM 2281 C CA . THR A 1 310 ? 16.920 37.987 -12.542 1.00 87.62 310 THR A CA 1
ATOM 2282 C C . THR A 1 310 ? 17.085 36.498 -12.826 1.00 87.62 310 THR A C 1
ATOM 2284 O O . THR A 1 310 ? 16.958 36.077 -13.979 1.00 87.62 310 THR A O 1
ATOM 2287 N N . LEU A 1 311 ? 17.313 35.682 -11.790 1.00 85.19 311 LEU A N 1
ATOM 2288 C CA . LEU A 1 311 ? 17.465 34.228 -11.934 1.00 85.19 311 LEU A CA 1
ATOM 2289 C C . LEU A 1 311 ? 16.291 33.594 -12.695 1.00 85.19 311 LEU A C 1
ATOM 2291 O O . LEU A 1 311 ? 16.493 32.798 -13.607 1.00 85.19 311 LEU A O 1
ATOM 2295 N N . GLU A 1 312 ? 15.062 34.001 -12.377 1.00 87.81 312 GLU A N 1
ATOM 2296 C CA . GLU A 1 312 ? 13.850 33.516 -13.042 1.00 87.81 312 GLU A CA 1
ATOM 2297 C C . GLU A 1 312 ? 13.861 33.803 -14.551 1.00 87.81 312 GLU A C 1
ATOM 2299 O O . GLU A 1 312 ? 13.574 32.920 -15.361 1.00 87.81 312 GLU A O 1
ATOM 2304 N N . ARG A 1 313 ? 14.265 35.015 -14.956 1.00 88.19 313 ARG A N 1
ATOM 2305 C CA . ARG A 1 313 ? 14.364 35.377 -16.377 1.00 88.19 313 ARG A CA 1
ATOM 2306 C C . ARG A 1 313 ? 15.458 34.583 -17.082 1.00 88.19 313 ARG A C 1
ATOM 2308 O O . ARG A 1 313 ? 15.235 34.146 -18.209 1.00 88.19 313 ARG A O 1
ATOM 2315 N N . VAL A 1 314 ? 16.598 34.362 -16.424 1.00 88.62 314 VAL A N 1
ATOM 2316 C CA . VAL A 1 314 ? 17.686 33.527 -16.960 1.00 88.62 314 VAL A CA 1
ATOM 2317 C C . VAL A 1 314 ? 17.216 32.083 -17.142 1.00 88.62 314 VAL A C 1
ATOM 2319 O O . VAL A 1 314 ? 17.478 31.497 -18.187 1.00 88.62 314 VAL A O 1
ATOM 2322 N N . LEU A 1 315 ? 1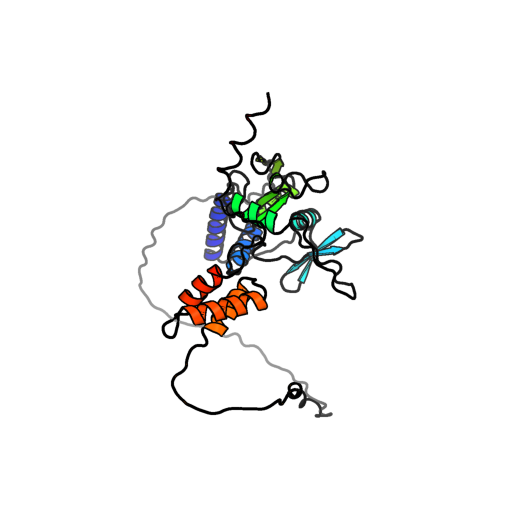6.457 31.523 -16.195 1.00 89.12 315 LEU A N 1
ATOM 2323 C CA . LEU A 1 315 ? 15.923 30.160 -16.285 1.00 89.12 315 LEU A CA 1
ATOM 2324 C C . LEU A 1 315 ? 14.921 29.986 -17.427 1.00 89.12 315 LEU A C 1
ATOM 2326 O O . LEU A 1 315 ? 15.046 29.043 -18.209 1.00 89.12 315 LEU A O 1
ATOM 2330 N N . VAL A 1 316 ? 13.953 30.898 -17.559 1.00 90.19 316 VAL A N 1
ATOM 2331 C CA . VAL A 1 316 ? 12.964 30.858 -18.651 1.00 90.19 316 VAL A CA 1
ATO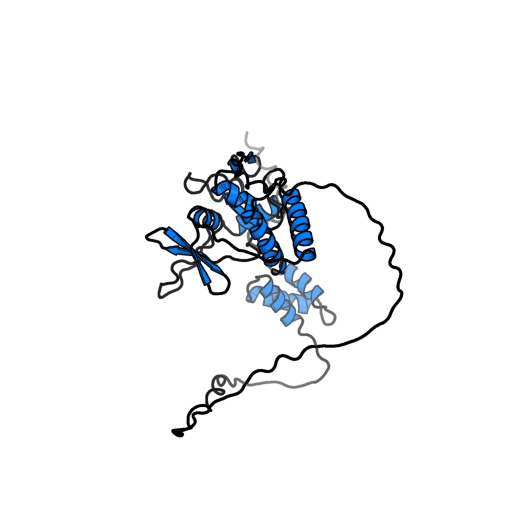M 2332 C C . VAL A 1 316 ? 13.660 30.950 -20.009 1.00 90.19 316 VAL A C 1
ATOM 2334 O O . VAL A 1 316 ? 13.342 30.204 -20.936 1.00 90.19 316 VAL A O 1
ATOM 2337 N N . GLU A 1 317 ? 14.640 31.841 -20.125 1.00 89.19 317 GLU A N 1
ATOM 2338 C CA . GLU A 1 317 ? 15.359 32.085 -21.371 1.00 89.19 317 GLU A CA 1
ATOM 2339 C C . GLU A 1 317 ? 16.346 30.944 -21.696 1.00 89.19 317 GLU A C 1
ATOM 2341 O O . GLU A 1 317 ? 16.492 30.557 -22.859 1.00 89.19 317 GLU A O 1
ATOM 2346 N N . ALA A 1 318 ? 16.950 30.310 -20.689 1.00 89.38 318 ALA A N 1
ATOM 2347 C CA . ALA A 1 318 ? 17.780 29.121 -20.866 1.00 89.38 318 ALA A CA 1
ATOM 2348 C C . ALA A 1 318 ? 16.952 27.891 -21.275 1.00 89.38 318 ALA A C 1
ATOM 2350 O O . ALA A 1 318 ? 17.339 27.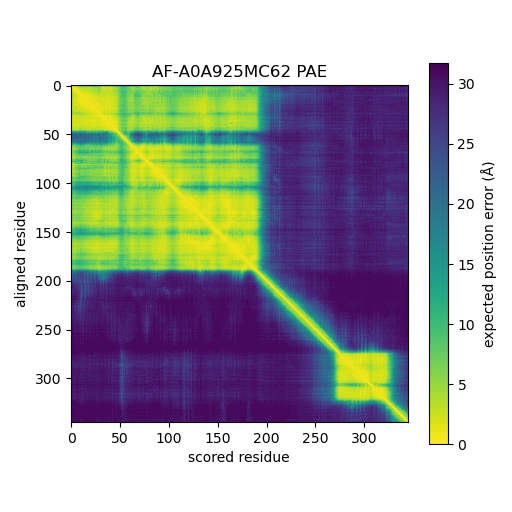179 -22.199 1.00 89.38 318 ALA A O 1
ATOM 2351 N N . LEU A 1 319 ? 15.772 27.674 -20.680 1.00 88.44 319 LEU A N 1
ATOM 2352 C CA . LEU A 1 319 ? 14.872 26.573 -21.054 1.00 88.44 319 LEU A CA 1
ATOM 2353 C C . LEU A 1 319 ? 14.406 26.659 -22.514 1.00 88.44 319 LEU A C 1
ATOM 2355 O O . LEU A 1 319 ? 14.280 25.627 -23.168 1.00 88.44 319 LEU A O 1
ATOM 2359 N N . ARG A 1 320 ? 14.221 27.871 -23.055 1.00 88.19 320 ARG A N 1
ATOM 2360 C CA . ARG A 1 320 ? 13.922 28.087 -24.485 1.00 88.19 320 ARG A CA 1
ATOM 2361 C C . ARG A 1 320 ? 15.074 27.701 -25.419 1.00 88.19 320 ARG A C 1
ATOM 2363 O O . ARG A 1 320 ? 14.830 27.438 -26.592 1.00 88.19 320 ARG A O 1
ATOM 2370 N N . ARG A 1 321 ? 16.315 27.695 -24.919 1.00 83.81 321 ARG A N 1
ATOM 2371 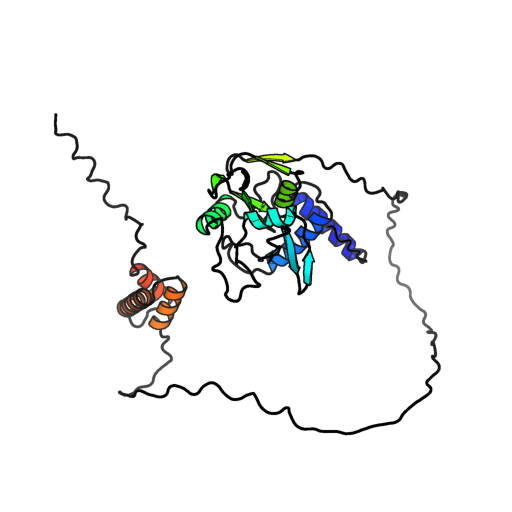C CA . ARG A 1 321 ? 17.534 27.317 -25.665 1.00 83.81 321 ARG A CA 1
ATOM 2372 C C . ARG A 1 321 ? 17.905 25.851 -25.496 1.00 83.81 321 ARG A C 1
ATOM 2374 O O . ARG A 1 321 ? 18.736 25.350 -26.252 1.00 83.81 321 ARG A O 1
ATOM 2381 N N . CYS A 1 322 ? 17.327 25.164 -24.516 1.00 84.06 322 CYS A N 1
ATOM 2382 C CA . CYS A 1 322 ? 17.542 23.739 -24.357 1.00 84.06 322 CYS A CA 1
ATOM 2383 C C . CYS A 1 322 ? 16.892 22.978 -25.529 1.00 84.06 322 CYS A C 1
ATOM 2385 O O . CYS A 1 322 ? 15.752 23.264 -25.900 1.00 84.06 322 CYS A O 1
ATOM 2387 N N . PRO A 1 323 ? 17.593 22.001 -26.128 1.00 78.25 323 PRO A N 1
ATOM 2388 C CA . PRO A 1 323 ? 17.057 21.214 -27.225 1.00 78.25 323 PRO A CA 1
ATOM 2389 C C . PRO A 1 323 ? 15.840 20.423 -26.743 1.00 78.25 323 PRO A C 1
ATOM 2391 O O . PRO A 1 323 ? 15.911 19.725 -25.733 1.00 78.25 323 PRO A O 1
ATOM 2394 N N . LEU A 1 324 ? 14.733 20.511 -27.479 1.00 61.47 324 LEU A N 1
ATOM 2395 C CA . LEU A 1 324 ? 13.552 19.687 -27.230 1.00 61.47 324 LEU A CA 1
ATOM 2396 C C . LEU A 1 324 ? 13.942 18.195 -27.234 1.00 61.47 324 LEU A C 1
ATOM 2398 O O . LEU A 1 324 ? 14.802 17.790 -28.025 1.00 61.47 324 LEU A O 1
ATOM 2402 N N . PRO A 1 325 ? 13.338 17.361 -26.368 1.00 52.31 325 PRO A N 1
ATOM 2403 C CA . PRO A 1 325 ? 13.577 15.927 -26.403 1.00 52.31 325 PRO A CA 1
ATOM 2404 C C . PRO A 1 325 ? 13.240 15.384 -27.804 1.00 52.31 325 PRO A C 1
ATOM 2406 O O . PRO A 1 325 ? 12.245 15.809 -28.401 1.00 52.31 325 PRO A O 1
ATOM 2409 N N . PRO A 1 326 ? 14.041 14.455 -28.355 1.00 40.25 326 PRO A N 1
ATOM 2410 C CA . PRO A 1 326 ? 13.749 13.861 -29.653 1.00 40.25 326 PRO A CA 1
ATOM 2411 C C . PRO A 1 326 ? 12.397 13.137 -29.572 1.00 40.25 326 PRO A C 1
ATOM 2413 O O . PRO A 1 326 ? 12.279 12.117 -28.898 1.00 40.25 326 PRO A O 1
ATOM 2416 N N . GLY A 1 327 ? 11.361 13.701 -30.201 1.00 47.72 327 GLY A N 1
ATOM 2417 C CA . GLY A 1 327 ? 10.005 13.142 -30.199 1.00 47.72 327 GLY A CA 1
ATOM 2418 C C . GLY A 1 327 ? 8.861 14.162 -30.200 1.00 47.72 327 GLY A C 1
ATOM 2419 O O . GLY A 1 327 ? 7.736 13.788 -30.515 1.00 47.72 327 GLY A O 1
ATOM 2420 N N . THR A 1 328 ? 9.105 15.445 -29.911 1.00 44.53 328 THR A N 1
ATOM 2421 C CA . THR A 1 328 ? 8.067 16.486 -30.045 1.00 44.53 328 THR A CA 1
ATOM 2422 C C . THR A 1 328 ? 8.193 17.200 -31.389 1.00 44.53 328 THR A C 1
ATOM 2424 O O . THR A 1 328 ? 8.924 18.182 -31.516 1.00 44.53 328 THR A O 1
ATOM 2427 N N . ALA A 1 329 ? 7.499 16.693 -32.409 1.00 35.78 329 ALA A N 1
ATOM 2428 C CA . ALA A 1 329 ? 7.301 17.424 -33.657 1.00 35.78 329 ALA A CA 1
ATOM 2429 C C . ALA A 1 329 ? 6.491 18.706 -33.383 1.00 35.78 329 ALA A C 1
ATOM 2431 O O . ALA A 1 329 ? 5.470 18.672 -32.697 1.00 35.78 329 ALA A O 1
ATOM 2432 N N . SER A 1 330 ? 6.957 19.834 -33.920 1.00 36.50 330 SER A N 1
ATOM 2433 C CA . SER A 1 330 ? 6.208 21.094 -33.947 1.00 36.50 330 SER A CA 1
ATOM 2434 C C . SER A 1 330 ? 5.012 20.961 -34.908 1.00 36.50 330 SER A C 1
ATOM 2436 O O . SER A 1 330 ? 5.199 20.424 -36.005 1.00 36.50 330 SER A O 1
ATOM 2438 N N . PRO A 1 331 ? 3.795 21.432 -34.570 1.00 36.31 331 PRO A N 1
ATOM 2439 C CA . PRO A 1 331 ? 2.630 21.340 -35.446 1.00 36.31 331 PRO A CA 1
ATOM 2440 C C . PRO A 1 331 ? 2.687 22.450 -36.504 1.00 36.31 331 PRO A C 1
ATOM 2442 O O . PRO A 1 331 ? 1.940 23.422 -36.457 1.00 36.31 331 PRO A O 1
ATOM 2445 N N . ALA A 1 332 ? 3.618 22.335 -37.448 1.00 38.75 332 ALA A N 1
ATOM 2446 C CA . ALA A 1 332 ? 3.737 23.248 -38.581 1.00 38.75 332 ALA A CA 1
ATOM 2447 C C . ALA A 1 332 ? 4.422 22.560 -39.773 1.00 38.75 332 ALA A C 1
ATOM 2449 O O . ALA A 1 332 ? 5.510 22.950 -40.178 1.00 38.75 332 ALA A O 1
ATOM 2450 N N . SER A 1 333 ? 3.824 21.494 -40.315 1.00 39.41 333 SER A N 1
ATOM 2451 C CA . SER A 1 333 ? 4.148 21.024 -41.683 1.00 39.41 333 SER A CA 1
ATOM 2452 C C . SER A 1 333 ? 3.111 20.087 -42.326 1.00 39.41 333 SER A C 1
ATOM 2454 O O . SER A 1 333 ? 3.331 19.618 -43.436 1.00 39.41 333 SER A O 1
ATOM 2456 N N . ASP A 1 334 ? 1.941 19.862 -41.715 1.00 35.84 334 ASP A N 1
ATOM 2457 C CA . ASP A 1 334 ? 0.949 18.900 -42.237 1.00 35.84 334 ASP A CA 1
ATOM 2458 C C . ASP A 1 334 ? -0.103 19.507 -43.191 1.00 35.84 334 ASP A C 1
ATOM 2460 O O . ASP A 1 334 ? -1.150 18.911 -43.442 1.00 35.84 334 ASP A O 1
ATOM 2464 N N . ARG A 1 335 ? 0.152 20.701 -43.752 1.00 40.31 335 ARG A N 1
ATOM 2465 C CA . ARG A 1 335 ? -0.726 21.309 -44.776 1.00 40.31 335 ARG A CA 1
ATOM 2466 C C . ARG A 1 335 ? -0.293 21.086 -46.225 1.00 40.31 335 ARG A C 1
ATOM 2468 O O . ARG A 1 335 ? -1.137 21.248 -47.098 1.00 40.31 335 ARG A O 1
ATOM 2475 N N . ASP A 1 336 ? 0.926 20.616 -46.487 1.00 38.69 336 ASP A N 1
ATOM 2476 C CA . ASP A 1 336 ? 1.424 20.481 -47.870 1.00 38.69 336 ASP A CA 1
ATOM 2477 C C . ASP A 1 336 ? 1.450 19.044 -48.414 1.00 38.69 336 ASP A C 1
ATOM 2479 O O . ASP A 1 336 ? 1.766 18.832 -49.584 1.00 38.69 336 ASP A O 1
ATOM 2483 N N . ARG A 1 337 ? 1.053 18.031 -47.628 1.00 38.34 337 ARG A N 1
ATOM 2484 C CA . ARG A 1 337 ? 1.096 16.624 -48.080 1.00 38.34 337 ARG A CA 1
ATOM 2485 C C . ARG A 1 337 ? -0.220 16.068 -48.636 1.00 38.34 337 ARG A C 1
ATOM 2487 O O . ARG A 1 337 ? -0.240 14.942 -49.127 1.00 38.34 337 ARG A O 1
ATOM 2494 N N . ALA A 1 338 ? -1.303 16.847 -48.618 1.00 40.44 338 ALA A N 1
ATOM 2495 C CA . ALA A 1 338 ? -2.616 16.420 -49.119 1.00 40.44 338 ALA A CA 1
ATOM 2496 C C . ALA A 1 338 ? -2.886 16.779 -50.598 1.00 40.44 338 ALA A C 1
ATOM 2498 O O . ALA A 1 338 ? -3.919 16.385 -51.136 1.00 40.44 338 ALA A O 1
ATOM 2499 N N . THR A 1 339 ? -1.968 17.471 -51.285 1.00 43.34 339 THR A N 1
ATOM 2500 C CA . THR A 1 339 ? -2.210 17.982 -52.653 1.00 43.34 339 THR A CA 1
ATOM 2501 C C . THR A 1 339 ? -1.457 17.221 -53.755 1.00 43.34 339 THR A C 1
ATOM 2503 O O . THR A 1 339 ? -1.596 17.561 -54.925 1.00 43.34 339 THR A O 1
ATOM 2506 N N . GLN A 1 340 ? -0.695 16.163 -53.438 1.00 45.91 340 GLN A N 1
ATOM 2507 C CA . GLN A 1 340 ? 0.205 15.511 -54.410 1.00 45.91 340 GLN A CA 1
ATOM 2508 C C . GLN A 1 340 ? -0.111 14.038 -54.741 1.00 45.91 340 GLN A C 1
ATOM 2510 O O . GLN A 1 340 ? 0.740 13.327 -55.264 1.00 45.91 340 GLN A O 1
ATOM 2515 N N . THR A 1 341 ? -1.343 13.572 -54.494 1.00 45.03 341 THR A N 1
ATOM 2516 C CA . THR A 1 341 ? -1.809 12.220 -54.895 1.00 45.03 341 THR A CA 1
ATOM 2517 C C . THR A 1 341 ? -3.061 12.204 -55.783 1.00 45.03 341 THR A C 1
ATOM 2519 O O . THR A 1 341 ? -3.615 11.142 -56.055 1.00 45.03 341 TH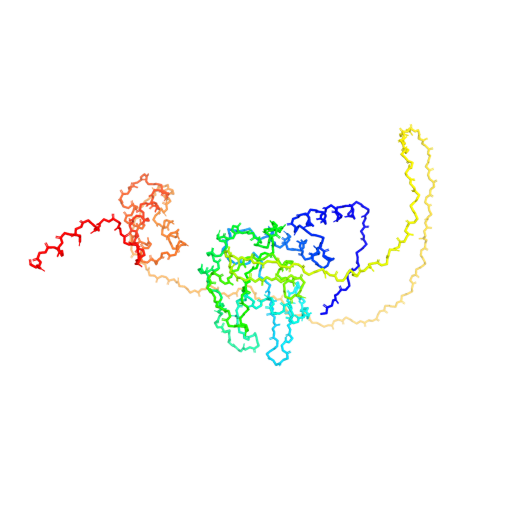R A O 1
ATOM 2522 N N . ARG A 1 342 ? -3.474 13.349 -56.340 1.00 45.75 342 ARG A N 1
ATOM 2523 C CA . ARG A 1 342 ? -4.438 13.417 -57.455 1.00 45.75 342 ARG A CA 1
ATOM 2524 C C . ARG A 1 342 ? -3.755 13.968 -58.704 1.00 45.75 342 ARG A C 1
ATOM 2526 O O . ARG A 1 342 ? -3.936 15.135 -59.011 1.00 45.75 342 ARG A O 1
ATOM 2533 N N . ASN A 1 343 ? -2.932 13.161 -59.378 1.00 44.59 343 ASN A N 1
ATOM 2534 C CA . ASN A 1 343 ? -2.593 13.407 -60.791 1.00 44.59 343 ASN A CA 1
ATOM 2535 C C . ASN A 1 343 ? -1.942 12.219 -61.522 1.00 44.59 343 ASN A C 1
ATOM 2537 O O . ASN A 1 343 ? -1.158 12.426 -62.438 1.00 44.59 343 ASN A O 1
ATOM 2541 N N . HIS A 1 344 ? -2.285 10.975 -61.170 1.00 47.12 344 HIS A N 1
ATOM 2542 C CA . HIS A 1 344 ? -2.026 9.814 -62.034 1.00 47.12 344 HIS A CA 1
ATOM 2543 C C . HIS A 1 344 ? -3.271 8.928 -62.124 1.00 47.12 344 HIS A C 1
ATOM 2545 O O . HIS A 1 344 ? -3.423 7.945 -61.398 1.00 47.12 344 HIS A O 1
ATOM 2551 N N . ARG A 1 345 ? -4.173 9.335 -63.017 1.00 39.38 345 ARG A N 1
ATOM 2552 C CA . ARG A 1 345 ? -5.066 8.490 -63.809 1.00 39.38 345 ARG A CA 1
ATOM 2553 C C . ARG A 1 345 ? -5.481 9.267 -65.046 1.00 39.38 345 ARG A C 1
ATOM 2555 O O . ARG A 1 345 ? -5.710 10.485 -64.894 1.00 39.38 345 ARG A O 1
#

Nearest PDB structures (foldseek):
  7oa5-assembly1_F  TM=8.418E-01  e=3.275E+00  Mycobacterium leprae TN
  7oa5-assembly1_B  TM=9.068E-01  e=3.897E+00  Mycobacterium leprae TN
  7oa5-assembly1_H  TM=8.375E-01  e=4.377E+00  Mycobacterium leprae TN

Radius of gyration: 33.44 Å; Cα contacts (8 Å, |Δi|>4): 317; chains: 1; bounding box: 79×68×121 Å